Protein AF-0000000067840634 (afdb_homodimer)

Nearest PDB structures (foldseek):
  3kk4-assembly2_D  TM=9.665E-01  e=6.932E-06  Bordetella pertussis Tohama I
  1u9p-assembly1_A  TM=6.090E-01  e=4.010E-01  Escherichia coli
  7ux1-assembly1_A  TM=2.244E-01  e=1.974E+00  Escherichia coli K-12
  3kk4-assembly2_D  TM=9.664E-01  e=5.447E-06  Bordetella pertussis Tohama I
  1u9p-assembly1_A  TM=6.139E-01  e=3.574E-01  Escherichia coli

Radius of gyration: 22.6 Å; Cα contacts (8 Å, |Δi|>4): 242; chains: 2; bounding box: 53×90×61 Å

Organism: Pseudomonas putida (strain ATCC 47054 / DSM 6125 / CFBP 8728 / NCIMB 11950 / KT2440) (NCBI:txid160488)

pLDDT: mean 87.09, std 20.39, range [31.55, 98.94]

Structure (mmCIF, N/CA/C/O backbone):
data_AF-0000000067840634-model_v1
#
loop_
_entity.id
_entity.type
_entity.pdbx_description
1 polymer 'Ribbon-helix-helix domain-containing protein'
#
loop_
_atom_site.group_PDB
_atom_site.id
_atom_site.type_symbol
_atom_site.label_atom_id
_atom_site.label_alt_id
_atom_site.label_comp_id
_atom_site.label_asym_id
_atom_site.label_entity_id
_atom_site.label_seq_id
_atom_site.pdbx_PDB_ins_code
_atom_site.Cartn_x
_atom_site.Cartn_y
_atom_site.Cartn_z
_atom_site.occupancy
_atom_site.B_iso_or_equiv
_atom_site.auth_seq_id
_atom_site.auth_comp_id
_atom_site.auth_asym_id
_atom_site.auth_atom_id
_atom_site.pdbx_PDB_model_num
ATOM 1 N N . MET A 1 1 ? 28.484 -54.031 -7.621 1 33.12 1 MET A N 1
ATOM 2 C CA . MET A 1 1 ? 28.75 -52.812 -8.344 1 33.12 1 MET A CA 1
ATOM 3 C C . MET A 1 1 ? 27.562 -51.844 -8.258 1 33.12 1 MET A C 1
ATOM 5 O O . MET A 1 1 ? 26.594 -52 -9 1 33.12 1 MET A O 1
ATOM 9 N N . TRP A 1 2 ? 27.016 -51.688 -6.977 1 36.06 2 TRP A N 1
ATOM 10 C CA . TRP A 1 2 ? 25.859 -51.031 -6.398 1 36.06 2 TRP A CA 1
ATOM 11 C C . TRP A 1 2 ? 25.859 -49.531 -6.719 1 36.06 2 TRP A C 1
ATOM 13 O O . TRP A 1 2 ? 26.656 -48.781 -6.168 1 36.06 2 TRP A O 1
ATOM 23 N N . ARG A 1 3 ? 25.984 -49.219 -8.039 1 37.12 3 ARG A N 1
ATOM 24 C CA . ARG A 1 3 ? 25.938 -47.844 -8.508 1 37.12 3 ARG A CA 1
ATOM 25 C C . ARG A 1 3 ? 24.75 -47.094 -7.918 1 37.12 3 ARG A C 1
ATOM 27 O O . ARG A 1 3 ? 23.594 -47.469 -8.18 1 37.12 3 ARG A O 1
ATOM 34 N N . MET A 1 4 ? 24.875 -46.75 -6.617 1 31.55 4 MET A N 1
ATOM 35 C CA . MET A 1 4 ? 24.016 -45.812 -5.906 1 31.55 4 MET A CA 1
ATOM 36 C C . MET A 1 4 ? 23.641 -44.625 -6.797 1 31.55 4 MET A C 1
ATOM 38 O O . MET A 1 4 ? 24.516 -43.844 -7.207 1 31.55 4 MET A O 1
ATOM 42 N N . MET A 1 5 ? 22.875 -44.812 -7.766 1 37.72 5 MET A N 1
ATOM 43 C CA . MET A 1 5 ? 22.312 -43.656 -8.461 1 37.72 5 MET A CA 1
ATOM 44 C C . MET A 1 5 ? 21.844 -42.594 -7.465 1 37.72 5 MET A C 1
ATOM 46 O O . MET A 1 5 ? 20.922 -42.812 -6.695 1 37.72 5 MET A O 1
ATOM 50 N N . GLN A 1 6 ? 22.797 -42 -6.711 1 34.41 6 GLN A N 1
ATOM 51 C CA . GLN A 1 6 ? 22.438 -40.812 -5.941 1 34.41 6 GLN A CA 1
ATOM 52 C C . GLN A 1 6 ? 21.469 -39.906 -6.723 1 34.41 6 GLN A C 1
ATOM 54 O O . GLN A 1 6 ? 21.812 -39.406 -7.797 1 34.41 6 GLN A O 1
ATOM 59 N N . ALA A 1 7 ? 20.219 -40.344 -6.828 1 32.41 7 ALA A N 1
ATOM 60 C CA . ALA A 1 7 ? 19.156 -39.469 -7.328 1 32.41 7 ALA A CA 1
ATOM 61 C C . ALA A 1 7 ? 19.422 -38 -6.941 1 32.41 7 ALA A C 1
ATOM 63 O O . ALA A 1 7 ? 19.594 -37.688 -5.766 1 32.41 7 ALA A O 1
ATOM 64 N N . ASN A 1 8 ? 20.234 -37.25 -7.637 1 36.34 8 ASN A N 1
ATOM 65 C CA . ASN A 1 8 ? 20.266 -35.781 -7.57 1 36.34 8 ASN A CA 1
ATOM 66 C C . ASN A 1 8 ? 18.891 -35.219 -7.25 1 36.34 8 ASN A C 1
ATOM 68 O O . ASN A 1 8 ? 17.984 -35.25 -8.086 1 36.34 8 ASN A O 1
ATOM 72 N N . LYS A 1 9 ? 18.359 -35.625 -6.109 1 36.22 9 LYS A N 1
ATOM 73 C CA . LYS A 1 9 ? 17.234 -34.812 -5.684 1 36.22 9 LYS A CA 1
ATOM 74 C C . LYS A 1 9 ? 17.375 -33.375 -6.16 1 36.22 9 LYS A C 1
ATOM 76 O O . LYS A 1 9 ? 18.234 -32.625 -5.656 1 36.22 9 LYS A O 1
ATOM 81 N N . ARG A 1 10 ? 17.406 -33.156 -7.367 1 39.66 10 ARG A N 1
ATOM 82 C CA . ARG A 1 10 ? 17.219 -31.797 -7.891 1 39.66 10 ARG A CA 1
ATOM 83 C C . ARG A 1 10 ? 16.562 -30.891 -6.859 1 39.66 10 ARG A C 1
ATOM 85 O O . ARG A 1 10 ? 15.547 -31.266 -6.254 1 39.66 10 ARG A O 1
ATOM 92 N N . MET A 1 11 ? 17.281 -30.234 -6.066 1 39.62 11 MET A N 1
ATOM 93 C CA . MET A 1 11 ? 16.828 -29.016 -5.402 1 39.62 11 MET A CA 1
ATOM 94 C C . MET A 1 11 ? 15.695 -28.344 -6.191 1 39.62 11 MET A C 1
ATOM 96 O O . MET A 1 11 ? 15.945 -27.453 -6.996 1 39.62 11 MET A O 1
ATOM 100 N N . ALA A 1 12 ? 14.969 -29.078 -6.848 1 39.97 12 ALA A N 1
ATOM 101 C CA . ALA A 1 12 ? 13.883 -28.797 -7.789 1 39.97 12 ALA A CA 1
ATOM 102 C C . ALA A 1 12 ? 13.281 -27.406 -7.535 1 39.97 12 ALA A C 1
ATOM 104 O O . ALA A 1 12 ? 13.234 -26.578 -8.438 1 39.97 12 ALA A O 1
ATOM 105 N N . GLY A 1 13 ? 11.93 -27.375 -6.855 1 41.72 13 GLY A N 1
ATOM 106 C CA . GLY A 1 13 ? 10.688 -26.625 -6.969 1 41.72 13 GLY A CA 1
ATOM 107 C C . GLY A 1 13 ? 10.773 -25.219 -6.395 1 41.72 13 GLY A C 1
ATOM 108 O O . GLY A 1 13 ? 9.773 -24.672 -5.949 1 41.72 13 GLY A O 1
ATOM 109 N N . GLN A 1 14 ? 11.766 -24.875 -5.953 1 57.69 14 GLN A N 1
ATOM 110 C CA . GLN A 1 14 ? 11.984 -23.656 -5.176 1 57.69 14 GLN A CA 1
ATOM 111 C C . GLN A 1 14 ? 11.438 -22.438 -5.902 1 57.69 14 GLN A C 1
ATOM 113 O O . GLN A 1 14 ? 11 -21.469 -5.266 1 57.69 14 GLN A O 1
ATOM 118 N N . GLY A 1 15 ? 11.188 -22.547 -7.145 1 75.69 15 GLY A N 1
ATOM 119 C CA . GLY A 1 15 ? 10.719 -21.391 -7.887 1 75.69 15 GLY A CA 1
ATOM 120 C C . GLY A 1 15 ? 9.219 -21.375 -8.086 1 75.69 15 GLY A C 1
ATOM 121 O O . GLY A 1 15 ? 8.633 -20.344 -8.406 1 75.69 15 GLY A O 1
ATOM 122 N N . ASN A 1 16 ? 8.633 -22.656 -7.797 1 85.06 16 ASN A N 1
ATOM 123 C CA . ASN A 1 16 ? 7.195 -22.75 -8.023 1 85.06 16 ASN A CA 1
ATOM 124 C C . ASN A 1 16 ? 6.414 -22.641 -6.719 1 85.06 16 ASN A C 1
ATOM 126 O O . ASN A 1 16 ? 6.965 -22.859 -5.641 1 85.06 16 ASN A O 1
ATOM 130 N N . TRP A 1 17 ? 5.184 -22.219 -6.727 1 91.31 17 TRP A N 1
ATOM 131 C CA . TRP A 1 17 ? 4.301 -22.141 -5.566 1 91.31 17 TRP A CA 1
ATOM 132 C C . TRP A 1 17 ? 4.066 -23.531 -4.969 1 91.31 17 TRP A C 1
ATOM 134 O O . TRP A 1 17 ? 3.771 -24.484 -5.695 1 91.31 17 TRP A O 1
ATOM 144 N N . PRO A 1 18 ? 4.121 -23.594 -3.688 1 84.88 18 PRO A N 1
ATOM 145 C CA . PRO A 1 18 ? 4.004 -24.906 -3.059 1 84.88 18 PRO A CA 1
ATOM 146 C C . PRO A 1 18 ? 2.555 -25.391 -2.955 1 84.88 18 PRO A C 1
ATOM 148 O O . PRO A 1 18 ? 1.643 -24.578 -2.805 1 84.88 18 PRO A O 1
ATOM 151 N N . GLY A 1 19 ? 1.989 -26.391 -3.574 1 75.25 19 GLY A N 1
ATOM 152 C CA . GLY A 1 19 ? 0.652 -26.953 -3.609 1 75.25 19 GLY A CA 1
ATOM 153 C C . GLY A 1 19 ? 0.139 -27.359 -2.242 1 75.25 19 GLY A C 1
ATOM 154 O O . GLY A 1 19 ? -0.974 -27 -1.855 1 75.25 19 GLY A O 1
ATOM 155 N N . LYS A 1 20 ? 0.75 -28.094 -1.257 1 79.38 20 LYS A N 1
ATOM 156 C CA . LYS A 1 20 ? 0.199 -28.656 -0.028 1 79.38 20 LYS A CA 1
ATOM 157 C C . LYS A 1 20 ? 0.61 -27.828 1.188 1 79.38 20 LYS A C 1
ATOM 159 O O . LYS A 1 20 ? -0.242 -27.375 1.959 1 79.38 20 LYS A O 1
ATOM 164 N N . GLN A 1 21 ? 1.771 -27.703 1.675 1 83.06 21 GLN A N 1
ATOM 165 C CA . GLN A 1 21 ? 2.211 -27.047 2.898 1 83.06 21 GLN A CA 1
ATOM 166 C C . GLN A 1 21 ? 2.568 -25.578 2.637 1 83.06 21 GLN A C 1
ATOM 168 O O . GLN A 1 21 ? 3.689 -25.156 2.912 1 83.06 21 GLN A O 1
ATOM 173 N N . CYS A 1 22 ? 1.532 -24.766 2.252 1 91.5 22 CYS A N 1
ATOM 174 C CA . CYS A 1 22 ? 1.801 -23.359 1.912 1 91.5 22 CYS A CA 1
ATOM 175 C C . CYS A 1 22 ? 1.194 -22.422 2.947 1 91.5 22 CYS A C 1
ATOM 177 O O . CYS A 1 22 ? 0.226 -22.781 3.621 1 91.5 22 CYS A O 1
ATOM 179 N N . ILE A 1 23 ? 1.799 -21.266 3.146 1 94.25 23 ILE A N 1
ATOM 180 C CA . ILE A 1 23 ? 1.19 -20.125 3.811 1 94.25 23 ILE A CA 1
ATOM 181 C C . ILE A 1 23 ? 0.558 -19.188 2.771 1 94.25 23 ILE A C 1
ATOM 183 O O . ILE A 1 23 ? 1.256 -18.422 2.111 1 94.25 23 ILE A O 1
ATOM 187 N N . ASP A 1 24 ? -0.732 -19.234 2.686 1 94.62 24 ASP A N 1
ATOM 188 C CA . ASP A 1 24 ? -1.463 -18.609 1.587 1 94.62 24 ASP A CA 1
ATOM 189 C C . ASP A 1 24 ? -1.58 -17.094 1.792 1 94.62 24 ASP A C 1
ATOM 191 O O . ASP A 1 24 ? -2.273 -16.641 2.705 1 94.62 24 ASP A O 1
ATOM 195 N N . PRO A 1 25 ? -1.021 -16.25 0.931 1 94.38 25 PRO A N 1
ATOM 196 C CA . PRO A 1 25 ? -1.161 -14.789 1.059 1 94.38 25 PRO A CA 1
ATOM 197 C C . PRO A 1 25 ? -2.535 -14.289 0.619 1 94.38 25 PRO A C 1
ATOM 199 O O . PRO A 1 25 ? -2.908 -13.156 0.923 1 94.38 25 PRO A O 1
ATOM 202 N N . PHE A 1 26 ? -3.17 -15.031 -0.141 1 95.88 26 PHE A N 1
ATOM 203 C CA . PHE A 1 26 ? -4.504 -14.727 -0.653 1 95.88 26 PHE A CA 1
ATOM 204 C C . PHE A 1 26 ? -5.523 -15.727 -0.124 1 95.88 26 PHE A C 1
ATOM 206 O O . PHE A 1 26 ? -6.133 -16.469 -0.898 1 95.88 26 PHE A O 1
ATOM 213 N N . LYS A 1 27 ? -5.777 -15.625 1.191 1 91.12 27 LYS A N 1
ATOM 214 C CA . LYS A 1 27 ? -6.613 -16.594 1.902 1 91.12 27 LYS A CA 1
ATOM 215 C C . LYS A 1 27 ? -8.062 -16.516 1.435 1 91.12 27 LYS A C 1
ATOM 217 O O . LYS A 1 27 ? -8.492 -15.484 0.894 1 91.12 27 LYS A O 1
ATOM 222 N N . ALA A 1 28 ? -8.75 -17.547 1.77 1 87.5 28 ALA A N 1
ATOM 223 C CA . ALA A 1 28 ? -10.141 -17.641 1.334 1 87.5 28 ALA A CA 1
ATOM 224 C C . ALA A 1 28 ? -10.984 -16.531 1.93 1 87.5 28 ALA A C 1
ATOM 226 O O . ALA A 1 28 ? -11.953 -16.078 1.312 1 87.5 28 ALA A O 1
ATOM 227 N N . ASP A 1 29 ? -10.57 -16.031 3.064 1 92.06 29 ASP A N 1
ATOM 228 C CA . ASP A 1 29 ? -11.367 -15.008 3.74 1 92.06 29 ASP A CA 1
ATOM 229 C C . ASP A 1 29 ? -10.852 -13.609 3.414 1 92.06 29 ASP A C 1
ATOM 231 O O . ASP A 1 29 ? -11.234 -12.633 4.066 1 92.06 29 ASP A O 1
ATOM 235 N N . PHE A 1 30 ? -10.023 -13.555 2.367 1 95.5 30 PHE A N 1
ATOM 236 C CA . PHE A 1 30 ? -9.531 -12.25 1.955 1 95.5 30 PHE A CA 1
ATOM 237 C C . PHE A 1 30 ? -10.68 -11.328 1.569 1 95.5 30 PHE A C 1
ATOM 239 O O . PHE A 1 30 ? -11.539 -11.703 0.766 1 95.5 30 PHE A O 1
ATOM 246 N N . ASP A 1 31 ? -10.766 -10.125 2.164 1 96.62 31 ASP A N 1
ATOM 247 C CA . ASP A 1 31 ? -11.836 -9.164 1.903 1 96.62 31 ASP A CA 1
ATOM 248 C C . ASP A 1 31 ? -11.5 -8.289 0.696 1 96.62 31 ASP A C 1
ATOM 250 O O . ASP A 1 31 ? -10.789 -7.293 0.822 1 96.62 31 ASP A O 1
ATOM 254 N N . MET A 1 32 ? -12.078 -8.625 -0.426 1 97.5 32 MET A N 1
ATOM 255 C CA . MET A 1 32 ? -11.82 -7.922 -1.68 1 97.5 32 MET A CA 1
ATOM 256 C C . MET A 1 32 ? -12.25 -6.465 -1.59 1 97.5 32 MET A C 1
ATOM 258 O O . MET A 1 32 ? -11.82 -5.629 -2.389 1 97.5 32 MET A O 1
ATOM 262 N N . LEU A 1 33 ? -13.102 -6.105 -0.66 1 97.81 33 LEU A N 1
ATOM 263 C CA . LEU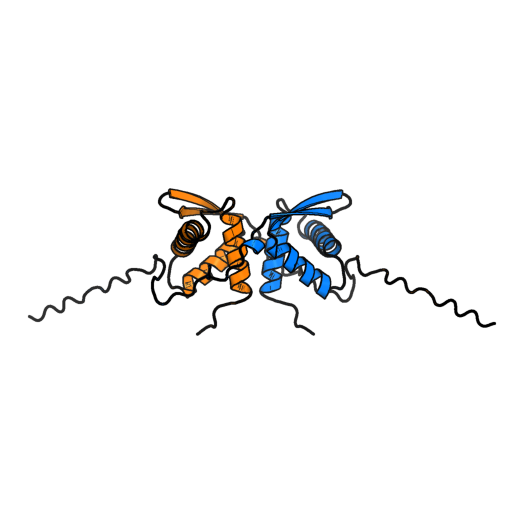 A 1 33 ? -13.57 -4.73 -0.514 1 97.81 33 LEU A CA 1
ATOM 264 C C . LEU A 1 33 ? -12.43 -3.807 -0.106 1 97.81 33 LEU A C 1
ATOM 266 O O . LEU A 1 33 ? -12.453 -2.611 -0.41 1 97.81 33 LEU A O 1
ATOM 270 N N . GLN A 1 34 ? -11.422 -4.367 0.486 1 98.19 34 GLN A N 1
ATOM 271 C CA . GLN A 1 34 ? -10.266 -3.592 0.914 1 98.19 34 GLN A CA 1
ATOM 272 C C . GLN A 1 34 ? -9.445 -3.117 -0.285 1 98.19 34 GLN A C 1
ATOM 274 O O . GLN A 1 34 ? -8.625 -2.207 -0.162 1 98.19 34 GLN A O 1
ATOM 279 N N . THR A 1 35 ? -9.641 -3.682 -1.479 1 98.5 35 THR A N 1
ATOM 280 C CA . THR A 1 35 ? -8.875 -3.334 -2.672 1 98.5 35 THR A CA 1
ATOM 281 C C . THR A 1 35 ? -9.57 -2.23 -3.461 1 98.5 35 THR A C 1
ATOM 283 O O . THR A 1 35 ? -9 -1.67 -4.398 1 98.5 35 THR A O 1
ATOM 286 N N . GLN A 1 36 ? -10.797 -1.897 -3.09 1 98.44 36 GLN A N 1
ATOM 287 C CA . GLN A 1 36 ? -11.594 -0.941 -3.855 1 98.44 36 GLN A CA 1
ATOM 288 C C . GLN A 1 36 ? -10.977 0.454 -3.799 1 98.44 36 GLN A C 1
ATOM 290 O O . GLN A 1 36 ? -10.688 0.966 -2.717 1 98.44 36 GLN A O 1
ATOM 295 N N . PRO A 1 37 ? -10.742 0.999 -4.988 1 98.56 37 PRO A N 1
ATOM 296 C CA . PRO A 1 37 ? -10.281 2.389 -4.984 1 98.56 37 PRO A CA 1
ATOM 297 C C . PRO A 1 37 ? -11.344 3.363 -4.48 1 98.56 37 PRO A C 1
ATOM 299 O O . PRO A 1 37 ? -12.508 3.256 -4.855 1 98.56 37 PRO A O 1
ATOM 302 N N . VAL A 1 38 ? -10.984 4.27 -3.641 1 98.88 38 VAL A N 1
ATOM 303 C CA . VAL A 1 38 ? -11.852 5.297 -3.072 1 98.88 38 VAL A CA 1
ATOM 304 C C . VAL A 1 38 ? -11.211 6.672 -3.26 1 98.88 38 VAL A C 1
ATOM 306 O O . VAL A 1 38 ? -10.047 6.875 -2.904 1 98.88 38 VAL A O 1
ATOM 309 N N . SER A 1 39 ? -11.969 7.574 -3.861 1 98.81 39 SER A N 1
ATOM 310 C CA . SER A 1 39 ? -11.508 8.938 -4.055 1 98.81 39 SER A CA 1
ATOM 311 C C . SER A 1 39 ? -12.117 9.883 -3.021 1 98.81 39 SER A C 1
ATOM 313 O O . SER A 1 39 ? -13.32 9.828 -2.76 1 98.81 39 SER A O 1
ATOM 315 N N . ARG A 1 40 ? -11.281 10.672 -2.385 1 98.56 40 ARG A N 1
ATOM 316 C CA . ARG A 1 40 ? -11.734 11.711 -1.467 1 98.56 40 ARG A CA 1
ATOM 317 C C . ARG A 1 40 ? -11.062 13.047 -1.776 1 98.56 40 ARG A C 1
ATOM 319 O O . ARG A 1 40 ? -9.906 13.078 -2.197 1 98.56 40 ARG A O 1
ATOM 326 N N . SER A 1 41 ? -11.797 14.125 -1.552 1 98.06 41 SER A N 1
ATOM 327 C CA . SER A 1 41 ? -11.219 15.461 -1.627 1 98.06 41 SER A CA 1
ATOM 328 C C . SER A 1 41 ? -10.516 15.828 -0.324 1 98.06 41 SER A C 1
ATOM 330 O O . SER A 1 41 ? -11.109 15.742 0.753 1 98.06 41 SER A O 1
ATOM 332 N N . VAL A 1 42 ? -9.32 16.172 -0.415 1 97.62 42 VAL A N 1
ATOM 333 C CA . VAL A 1 42 ? -8.523 16.547 0.748 1 97.62 42 VAL A CA 1
ATOM 334 C C . VAL A 1 42 ? -7.832 17.891 0.491 1 97.62 42 VAL A C 1
ATOM 336 O O . VAL A 1 42 ? -7.586 18.25 -0.66 1 97.62 42 VAL A O 1
ATOM 339 N N . ARG A 1 43 ? -7.613 18.594 1.563 1 95.06 43 ARG A N 1
ATOM 340 C CA . ARG A 1 43 ? -6.914 19.859 1.423 1 95.06 43 ARG A CA 1
ATOM 341 C C . ARG A 1 43 ? -5.426 19.703 1.721 1 95.06 43 ARG A C 1
ATOM 343 O O . ARG A 1 43 ? -5.047 19.328 2.828 1 95.06 43 ARG A O 1
ATOM 350 N N . LEU A 1 44 ? -4.598 19.953 0.685 1 96.25 44 LEU A N 1
ATOM 351 C CA . LEU A 1 44 ? -3.145 19.891 0.772 1 96.25 44 LEU A CA 1
ATOM 352 C C . LEU A 1 44 ? -2.518 21.219 0.362 1 96.25 44 LEU A C 1
ATOM 354 O O . LEU A 1 44 ? -2.727 21.688 -0.759 1 96.25 44 LEU A O 1
ATOM 358 N N . ASN A 1 45 ? -1.753 21.812 1.223 1 92.31 45 ASN A N 1
ATOM 359 C CA . ASN A 1 45 ? -1.07 23.078 0.934 1 92.31 45 ASN A CA 1
ATOM 360 C C . ASN A 1 45 ? -2.049 24.141 0.467 1 92.31 45 ASN A C 1
ATOM 362 O O . ASN A 1 45 ? -1.78 24.859 -0.505 1 92.31 45 ASN A O 1
ATOM 366 N N . GLY A 1 46 ? -3.207 24.125 0.951 1 92.12 46 GLY A N 1
ATOM 367 C CA . GLY A 1 46 ? -4.184 25.156 0.67 1 92.12 46 GLY A CA 1
ATOM 368 C C . GLY A 1 46 ? -5.055 24.859 -0.534 1 92.12 46 GLY A C 1
ATOM 369 O O . GLY A 1 46 ? -6 25.594 -0.827 1 92.12 46 GLY A O 1
ATOM 370 N N . PHE A 1 47 ? -4.80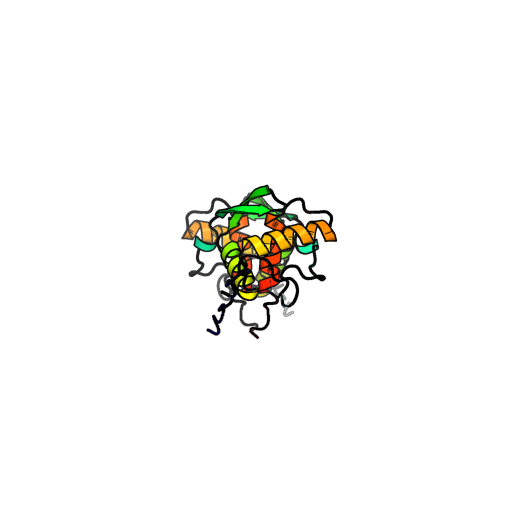1 23.781 -1.239 1 95.81 47 PHE A N 1
ATOM 371 C CA . PHE A 1 47 ? -5.574 23.422 -2.422 1 95.81 47 PHE A CA 1
ATOM 372 C C . PHE A 1 47 ? -6.391 22.172 -2.17 1 95.81 47 PHE A C 1
ATOM 374 O O . PHE A 1 47 ? -5.957 21.281 -1.438 1 95.81 47 PHE A O 1
ATOM 381 N N . SER A 1 48 ? -7.523 22.141 -2.754 1 97.31 48 SER A N 1
ATOM 382 C CA . SER A 1 48 ? -8.32 20.922 -2.727 1 97.31 48 SER A CA 1
ATOM 383 C C . SER A 1 48 ? -7.82 19.906 -3.742 1 97.31 48 SER A C 1
ATOM 385 O O . SER A 1 48 ? -7.719 20.203 -4.934 1 97.31 48 SER A O 1
ATOM 387 N N . THR A 1 49 ? -7.426 18.75 -3.305 1 97.12 49 THR A N 1
ATOM 388 C CA . THR A 1 49 ? -6.871 17.719 -4.16 1 97.12 49 THR A CA 1
ATOM 389 C C . THR A 1 49 ? -7.664 16.422 -4.016 1 97.12 49 THR A C 1
ATOM 391 O O . THR A 1 49 ? -8.031 16.031 -2.902 1 97.12 49 THR A O 1
ATOM 394 N N . CYS A 1 50 ? -7.992 15.875 -5.133 1 98.38 50 CYS A N 1
ATOM 395 C CA . CYS A 1 50 ? -8.602 14.547 -5.098 1 98.38 50 CYS A CA 1
ATOM 396 C C . CYS A 1 50 ? -7.543 13.469 -4.906 1 98.38 50 CYS A C 1
ATOM 398 O O . CYS A 1 50 ? -6.633 13.336 -5.727 1 98.38 50 CYS A O 1
ATOM 400 N N . LEU A 1 51 ? -7.711 12.742 -3.82 1 98.75 51 LEU A N 1
ATOM 401 C CA . LEU A 1 51 ? -6.793 11.641 -3.537 1 98.75 51 LEU A CA 1
ATOM 402 C C . LEU A 1 51 ? -7.5 10.297 -3.682 1 98.75 51 LEU A C 1
ATOM 404 O O . LEU A 1 51 ? -8.555 10.078 -3.08 1 98.75 51 LEU A O 1
ATOM 408 N N . ARG A 1 52 ? -6.938 9.398 -4.539 1 98.81 52 ARG A N 1
ATOM 409 C CA . ARG A 1 52 ? -7.5 8.07 -4.762 1 98.81 52 ARG A CA 1
ATOM 410 C C . ARG A 1 52 ? -6.605 6.988 -4.164 1 98.81 52 ARG A C 1
ATOM 412 O O . ARG A 1 52 ? -5.438 6.867 -4.535 1 98.81 52 ARG A O 1
ATOM 419 N N . LEU A 1 53 ? -7.117 6.27 -3.23 1 98.88 53 LEU A N 1
ATOM 420 C CA . LEU A 1 53 ? -6.43 5.168 -2.566 1 98.88 53 LEU A CA 1
ATOM 421 C C . LEU A 1 53 ? -7.344 3.953 -2.445 1 98.88 53 LEU A C 1
ATOM 423 O O . LEU A 1 53 ? -8.57 4.086 -2.502 1 98.88 53 LEU A O 1
ATOM 427 N N . GLU A 1 54 ? -6.727 2.768 -2.273 1 98.88 54 GLU A N 1
ATOM 428 C CA . GLU A 1 54 ? -7.508 1.594 -1.895 1 98.88 54 GLU A CA 1
ATOM 429 C C . GLU A 1 54 ? -8.141 1.772 -0.518 1 98.88 54 GLU A C 1
ATOM 431 O O . GLU A 1 54 ? -7.57 2.43 0.354 1 98.88 54 GLU A O 1
ATOM 436 N N . ALA A 1 55 ? -9.305 1.133 -0.246 1 98.94 55 ALA A N 1
ATOM 437 C CA . ALA A 1 55 ? -10.078 1.272 0.988 1 98.94 55 ALA A CA 1
ATOM 438 C C . ALA A 1 55 ? -9.219 0.954 2.209 1 98.94 55 ALA A C 1
ATOM 440 O O . ALA A 1 55 ? -9.359 1.586 3.258 1 98.94 55 ALA A O 1
ATOM 441 N N . VAL A 1 56 ? -8.312 0.036 2.068 1 98.88 56 VAL A N 1
ATOM 442 C CA . VAL A 1 56 ? -7.516 -0.407 3.205 1 98.88 56 VAL A CA 1
ATOM 443 C C . VAL A 1 56 ? -6.676 0.756 3.732 1 98.88 56 VAL A C 1
ATOM 445 O O . VAL A 1 56 ? -6.504 0.904 4.945 1 98.88 56 VAL A O 1
ATOM 448 N N . TYR A 1 57 ? -6.188 1.556 2.875 1 98.94 57 TYR A N 1
ATOM 449 C CA . TYR A 1 57 ? -5.305 2.645 3.283 1 98.94 57 TYR A CA 1
ATOM 450 C C . TYR A 1 57 ? -6.09 3.744 3.99 1 98.94 57 TYR A C 1
ATOM 452 O O . TYR A 1 57 ? -5.582 4.379 4.918 1 98.94 57 TYR A O 1
ATOM 460 N N . TRP A 1 58 ? -7.262 3.998 3.535 1 98.94 58 TRP A N 1
ATOM 461 C CA . TRP A 1 58 ? -8.109 4.953 4.246 1 98.94 58 TRP A CA 1
ATOM 462 C C . TRP A 1 58 ? -8.383 4.48 5.668 1 98.94 58 TRP A C 1
ATOM 464 O O . TRP A 1 58 ? -8.383 5.285 6.605 1 98.94 58 TRP A O 1
ATOM 474 N N . GLY A 1 59 ? -8.617 3.143 5.82 1 98.75 59 GLY A N 1
ATOM 475 C CA . GLY A 1 59 ? -8.789 2.596 7.156 1 98.75 59 GLY A CA 1
ATOM 476 C C . GLY A 1 59 ? -7.582 2.799 8.047 1 98.75 59 GLY A C 1
ATOM 477 O O . GLY A 1 59 ? -7.719 3.135 9.227 1 98.75 59 GLY A O 1
ATOM 478 N N . ILE A 1 60 ? -6.438 2.615 7.488 1 98.62 60 ILE A N 1
ATOM 479 C CA . ILE A 1 60 ? -5.207 2.793 8.25 1 98.62 60 ILE A CA 1
ATOM 480 C C . ILE A 1 60 ? -5.023 4.27 8.602 1 98.62 60 ILE A C 1
ATOM 482 O O . ILE A 1 60 ? -4.641 4.602 9.727 1 98.62 60 ILE A O 1
ATOM 486 N N . LEU A 1 61 ? -5.297 5.18 7.68 1 98.62 61 LEU A N 1
ATOM 487 C CA . LEU A 1 61 ? -5.23 6.617 7.934 1 98.62 61 LEU A CA 1
ATOM 488 C C . LEU A 1 61 ? -6.164 7.016 9.07 1 98.62 61 LEU A C 1
ATOM 490 O O . LEU A 1 61 ? -5.828 7.875 9.883 1 98.62 61 LEU A O 1
ATOM 494 N N . GLU A 1 62 ? -7.34 6.395 9.141 1 98.56 62 GLU A N 1
ATOM 495 C CA . GLU A 1 62 ? -8.281 6.664 10.227 1 98.56 62 GLU A CA 1
ATOM 496 C C . GLU A 1 62 ? -7.715 6.215 11.57 1 98.56 62 GLU A C 1
ATOM 498 O O . GLU A 1 62 ? -7.914 6.883 12.586 1 98.56 62 GLU A O 1
ATOM 503 N N . ARG A 1 63 ? -7.016 5.105 11.547 1 97.62 63 ARG A N 1
ATOM 504 C CA . ARG A 1 63 ? -6.363 4.645 12.766 1 97.62 63 ARG A CA 1
ATOM 505 C C . ARG A 1 63 ? -5.277 5.621 13.211 1 97.62 63 ARG A C 1
ATOM 507 O O . ARG A 1 63 ? -5.164 5.93 14.398 1 97.62 63 ARG A O 1
ATOM 514 N N . ILE A 1 64 ? -4.488 6.09 12.273 1 97.44 64 ILE A N 1
ATOM 515 C CA . ILE A 1 64 ? -3.436 7.055 12.562 1 97.44 64 ILE A CA 1
ATOM 516 C C . ILE A 1 64 ? -4.051 8.336 13.117 1 97.44 64 ILE A C 1
ATOM 518 O O . ILE A 1 64 ? -3.564 8.891 14.102 1 97.44 64 ILE A O 1
ATOM 522 N N . ALA A 1 65 ? -5.102 8.789 12.469 1 97.38 65 ALA A N 1
ATOM 523 C CA . ALA A 1 65 ? -5.797 10 12.898 1 97.38 65 ALA A CA 1
ATOM 524 C C . ALA A 1 65 ? -6.344 9.844 14.312 1 97.38 65 ALA A C 1
ATOM 526 O O . ALA A 1 65 ? -6.188 10.742 15.148 1 97.38 65 ALA A O 1
ATOM 527 N N . ALA A 1 66 ? -6.941 8.68 14.602 1 96.38 66 ALA A N 1
ATOM 528 C CA . ALA A 1 66 ? -7.504 8.414 15.922 1 96.38 66 ALA A CA 1
ATOM 529 C C . ALA A 1 66 ? -6.414 8.414 17 1 96.38 66 ALA A C 1
ATOM 531 O O . ALA A 1 66 ? -6.605 8.961 18.078 1 96.38 66 ALA A O 1
ATOM 532 N N . ALA A 1 67 ? -5.293 7.859 16.672 1 94.75 67 ALA A N 1
ATOM 533 C CA . ALA A 1 67 ? -4.176 7.805 17.609 1 94.75 67 ALA A CA 1
ATOM 534 C C . ALA A 1 67 ? -3.672 9.203 17.953 1 94.75 67 ALA A C 1
ATOM 536 O O . ALA A 1 67 ? -3.137 9.438 19.031 1 94.75 67 ALA A O 1
ATOM 537 N N . ASN A 1 68 ? -3.861 10.141 17.047 1 95.31 68 ASN A N 1
ATOM 538 C CA . ASN A 1 68 ? -3.389 11.508 17.234 1 95.31 68 ASN A CA 1
ATOM 539 C C . ASN A 1 68 ? -4.539 12.461 17.547 1 95.31 68 ASN A C 1
ATOM 541 O O . ASN A 1 68 ? -4.359 13.68 17.547 1 95.31 68 ASN A O 1
ATOM 545 N N . ARG A 1 69 ? -5.727 11.914 17.625 1 95.19 69 ARG A N 1
ATOM 546 C CA . ARG A 1 69 ? -6.914 12.695 17.969 1 95.19 69 ARG A CA 1
ATOM 547 C C . ARG A 1 69 ? -7.113 13.836 16.984 1 95.19 69 ARG A C 1
ATOM 549 O O . ARG A 1 69 ? -7.309 14.984 17.391 1 95.19 69 ARG A O 1
ATOM 556 N N . CYS A 1 70 ? -7.039 13.5 15.773 1 96.69 70 CYS A N 1
ATOM 557 C CA . CYS A 1 70 ? -7.219 14.484 14.711 1 96.69 70 CYS A CA 1
ATOM 558 C C . CYS A 1 70 ? -7.918 13.875 13.508 1 96.69 70 CYS A C 1
ATOM 560 O O . CYS A 1 70 ? -8.398 12.734 13.578 1 96.69 70 CYS A O 1
ATOM 562 N N . SER A 1 71 ? -8.055 14.656 12.43 1 97.19 71 SER A N 1
ATOM 563 C CA . SER A 1 71 ? -8.727 14.18 11.227 1 97.19 71 SER A CA 1
ATOM 564 C C . SER A 1 71 ? -7.734 13.547 10.258 1 97.19 71 SER A C 1
ATOM 566 O O . SER A 1 71 ? -6.535 13.812 10.32 1 97.19 71 SER A O 1
ATOM 568 N N . VAL A 1 72 ? -8.258 12.75 9.406 1 98.31 72 VAL A N 1
ATOM 569 C CA . VAL A 1 72 ? -7.449 12.172 8.344 1 98.31 72 VAL A CA 1
ATOM 570 C C . VAL A 1 72 ? -6.824 13.289 7.508 1 98.31 72 VAL A C 1
ATOM 572 O O . VAL A 1 72 ? -5.645 13.219 7.148 1 98.31 72 VAL A O 1
ATOM 575 N N . SER A 1 73 ? -7.559 14.32 7.207 1 97.31 73 SER A N 1
ATOM 576 C CA . SER A 1 73 ? -7.059 15.453 6.438 1 97.31 73 SER A CA 1
ATOM 577 C C . SER A 1 73 ? -5.883 16.125 7.141 1 97.31 73 SER A C 1
ATOM 579 O O . SER A 1 73 ? -4.93 16.562 6.492 1 97.31 73 SER A O 1
ATOM 581 N N . ALA A 1 74 ? -6 16.188 8.43 1 96.81 74 ALA A N 1
ATOM 582 C CA . ALA A 1 74 ? -4.902 16.766 9.195 1 96.81 74 ALA A CA 1
ATOM 583 C C . ALA A 1 74 ? -3.637 15.922 9.07 1 96.81 74 ALA A C 1
ATOM 585 O O . ALA A 1 74 ? -2.535 16.469 8.945 1 96.81 74 ALA A O 1
ATOM 586 N N . VAL A 1 75 ? -3.74 14.602 9.141 1 97.94 75 VAL A N 1
ATOM 587 C CA . VAL A 1 75 ? -2.611 13.695 8.945 1 97.94 75 VAL A CA 1
ATOM 588 C C . VAL A 1 75 ? -1.98 13.938 7.578 1 97.94 75 VAL A C 1
ATOM 590 O O . VAL A 1 75 ? -0.765 14.125 7.473 1 97.94 75 VAL A O 1
ATOM 593 N N . LEU A 1 76 ? -2.76 13.984 6.559 1 98.56 76 LEU A N 1
ATOM 594 C CA . LEU A 1 76 ? -2.291 14.133 5.184 1 98.56 76 LEU A CA 1
ATOM 595 C C . LEU A 1 76 ? -1.634 15.492 4.977 1 98.56 76 LEU A C 1
ATOM 597 O O . LEU A 1 76 ? -0.607 15.594 4.301 1 98.56 76 LEU A O 1
ATOM 601 N N . SER A 1 77 ? -2.26 16.547 5.539 1 97.38 77 SER A N 1
ATOM 602 C CA . SER A 1 77 ? -1.684 17.875 5.441 1 97.38 77 SER A CA 1
ATOM 603 C C . SER A 1 77 ? -0.327 17.953 6.133 1 97.38 77 SER A C 1
ATOM 605 O O . SER A 1 77 ? 0.605 18.578 5.621 1 97.38 77 SER A O 1
ATOM 607 N N . TYR A 1 78 ? -0.262 17.328 7.277 1 96.81 78 TYR A N 1
ATOM 608 C CA . TYR A 1 78 ? 1.004 17.266 8 1 96.81 78 TYR A CA 1
ATOM 609 C C . TYR A 1 78 ? 2.074 16.578 7.156 1 96.81 78 TYR A C 1
ATOM 611 O O . TYR A 1 78 ? 3.178 17.109 6.996 1 96.81 78 TYR A O 1
ATOM 619 N N . VAL A 1 79 ? 1.763 15.422 6.57 1 98.06 79 VAL A N 1
ATOM 620 C CA . VAL A 1 79 ? 2.727 14.672 5.773 1 98.06 79 VAL A CA 1
ATOM 621 C C . VAL A 1 79 ? 3.154 15.508 4.562 1 98.06 79 VAL A C 1
ATOM 623 O O . VAL A 1 79 ? 4.34 15.562 4.23 1 98.06 79 VAL A O 1
ATOM 626 N N . ASP A 1 80 ? 2.176 16.109 3.93 1 97.94 80 ASP A N 1
ATOM 627 C CA . ASP A 1 80 ? 2.447 16.938 2.762 1 97.94 80 ASP A CA 1
ATOM 628 C C . ASP A 1 80 ? 3.422 18.062 3.105 1 97.94 80 ASP A C 1
ATOM 630 O O . ASP A 1 80 ? 4.371 18.312 2.361 1 97.94 80 ASP A O 1
ATOM 634 N N . ARG A 1 81 ? 3.176 18.75 4.176 1 96.38 81 ARG A N 1
ATOM 635 C CA . ARG A 1 81 ? 4.055 19.828 4.629 1 96.38 81 ARG A CA 1
ATOM 636 C C . ARG A 1 81 ? 5.445 19.297 4.949 1 96.38 81 ARG A C 1
ATOM 638 O O . ARG A 1 81 ? 6.449 19.859 4.516 1 96.38 81 ARG A O 1
ATOM 645 N N . GLU A 1 82 ? 5.52 18.188 5.688 1 96.69 82 GLU A N 1
ATOM 646 C CA . GLU A 1 82 ? 6.797 17.656 6.141 1 96.69 82 GLU A CA 1
ATOM 647 C C . GLU A 1 82 ? 7.637 17.156 4.965 1 96.69 82 GLU A C 1
ATOM 649 O O . GLU A 1 82 ? 8.852 17.375 4.934 1 96.69 82 GLU A O 1
ATOM 654 N N . VAL A 1 83 ? 6.996 16.484 3.979 1 97.69 83 VAL A N 1
ATOM 655 C CA . VAL A 1 83 ? 7.77 15.969 2.855 1 97.69 83 VAL A CA 1
ATOM 656 C C . VAL A 1 83 ? 8.328 17.125 2.031 1 97.69 83 VAL A C 1
ATOM 658 O O . VAL A 1 83 ? 9.43 17.047 1.487 1 97.69 83 VAL A O 1
ATOM 661 N N . HIS A 1 84 ? 7.551 18.203 1.902 1 96.62 84 HIS A N 1
ATOM 662 C CA . HIS A 1 84 ? 8.055 19.391 1.209 1 96.62 84 HIS A CA 1
ATOM 663 C C . HIS A 1 84 ? 9.234 20 1.948 1 96.62 84 HIS A C 1
ATOM 665 O O . HIS A 1 84 ? 10.242 20.359 1.33 1 96.62 84 HIS A O 1
ATOM 671 N N . LEU A 1 85 ? 9.156 20.094 3.273 1 95.38 85 LEU A N 1
ATOM 672 C CA . LEU A 1 85 ? 10.188 20.703 4.102 1 95.38 85 LEU A CA 1
ATOM 673 C C . LEU A 1 85 ? 11.461 19.875 4.094 1 95.38 85 LEU A C 1
ATOM 675 O O . LEU A 1 85 ? 12.562 20.406 3.963 1 95.38 85 LEU A O 1
ATOM 679 N N . ARG A 1 86 ? 11.273 18.594 4.164 1 95.44 86 ARG A N 1
ATOM 680 C CA . ARG A 1 86 ? 12.422 17.703 4.367 1 95.44 86 ARG A CA 1
ATOM 681 C C . ARG A 1 86 ? 13.008 17.266 3.035 1 95.44 86 ARG A C 1
ATOM 683 O O . ARG A 1 86 ? 14.219 17.031 2.932 1 95.44 86 ARG A O 1
ATOM 690 N N . GLN A 1 87 ? 12.156 17.062 1.986 1 94.38 87 GLN A N 1
ATOM 691 C CA . GLN A 1 87 ? 12.602 16.422 0.75 1 94.38 87 GLN A CA 1
ATOM 692 C C . GLN A 1 87 ? 12.336 17.312 -0.456 1 94.38 87 GLN A C 1
ATOM 694 O O . GLN A 1 87 ? 12.68 16.969 -1.585 1 94.38 87 GLN A O 1
ATOM 699 N N . GLY A 1 88 ? 11.766 18.484 -0.318 1 94.81 88 GLY A N 1
ATOM 700 C CA . GLY A 1 88 ? 11.438 19.359 -1.434 1 94.81 88 GLY A CA 1
ATOM 701 C C . GLY A 1 88 ? 10.195 18.922 -2.189 1 94.81 88 GLY A C 1
ATOM 702 O O . GLY A 1 88 ? 9.938 19.391 -3.295 1 94.81 88 GLY A O 1
ATOM 703 N N . GLY A 1 89 ? 9.508 17.906 -1.725 1 94.88 89 GLY A N 1
ATOM 704 C CA . GLY A 1 89 ? 8.305 17.391 -2.365 1 94.88 89 GLY A CA 1
ATOM 705 C C . GLY A 1 89 ? 8.461 15.984 -2.9 1 94.88 89 GLY A C 1
ATOM 706 O O . GLY A 1 89 ? 9.477 15.328 -2.648 1 94.88 89 GLY A O 1
ATOM 707 N N . VAL A 1 90 ? 7.344 15.492 -3.475 1 95.81 90 VAL A N 1
ATOM 708 C CA . VAL A 1 90 ? 7.387 14.164 -4.078 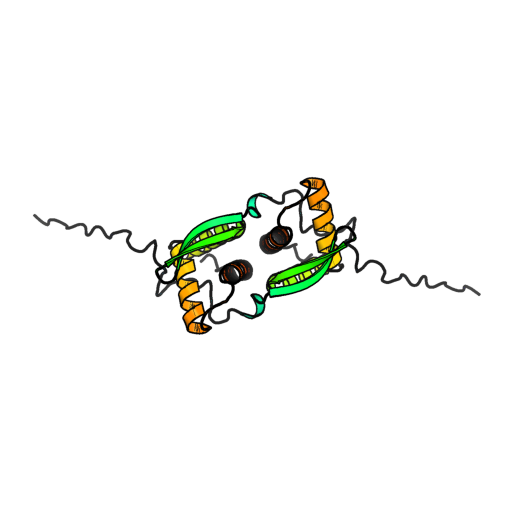1 95.81 90 VAL A CA 1
ATOM 709 C C . VAL A 1 90 ? 6.586 14.164 -5.379 1 95.81 90 VAL A C 1
ATOM 711 O O . VAL A 1 90 ? 5.668 14.969 -5.555 1 95.81 90 VAL A O 1
ATOM 714 N N . ARG A 1 91 ? 6.945 13.281 -6.258 1 94.81 91 ARG A N 1
ATOM 715 C CA . ARG A 1 91 ? 6.234 13.133 -7.523 1 94.81 91 ARG A CA 1
ATOM 716 C C . ARG A 1 91 ? 4.918 12.391 -7.328 1 94.81 91 ARG A C 1
ATOM 718 O O . ARG A 1 91 ? 3.938 12.664 -8.023 1 94.81 91 ARG A O 1
ATOM 725 N N . ASN A 1 92 ? 4.934 11.43 -6.48 1 97.56 92 ASN A N 1
ATOM 726 C CA . ASN A 1 92 ? 3.762 10.594 -6.234 1 97.56 92 ASN A CA 1
ATOM 727 C C . ASN A 1 92 ? 3.357 10.617 -4.762 1 97.56 92 ASN A C 1
ATOM 729 O O . ASN A 1 92 ? 3.775 9.75 -3.986 1 97.56 92 ASN A O 1
ATOM 733 N N . PHE A 1 93 ? 2.504 11.5 -4.402 1 98.12 93 PHE A N 1
ATOM 734 C CA . PHE A 1 93 ? 2.082 11.656 -3.014 1 98.12 93 PHE A CA 1
ATOM 735 C C . PHE A 1 93 ? 1.268 10.445 -2.559 1 98.12 93 PHE A C 1
ATOM 737 O O . PHE A 1 93 ? 1.422 9.977 -1.43 1 98.12 93 PHE A O 1
ATOM 744 N N . SER A 1 94 ? 0.358 9.898 -3.393 1 98.62 94 SER A N 1
ATOM 745 C CA . SER A 1 94 ? -0.427 8.719 -3.039 1 98.62 94 SER A CA 1
ATOM 746 C C . SER A 1 94 ? 0.473 7.531 -2.715 1 98.62 94 SER A C 1
ATOM 748 O O . SER A 1 94 ? 0.21 6.785 -1.769 1 98.62 94 SER A O 1
ATOM 750 N N . GLY A 1 95 ? 1.6 7.371 -3.525 1 98.69 95 GLY A N 1
ATOM 751 C CA . GLY A 1 95 ? 2.586 6.344 -3.234 1 98.69 95 GLY A CA 1
ATOM 752 C C . GLY A 1 95 ? 3.24 6.508 -1.876 1 98.69 95 GLY A C 1
ATOM 753 O O . GLY A 1 95 ? 3.408 5.535 -1.138 1 98.69 95 GLY A O 1
ATOM 754 N N . LEU A 1 96 ? 3.576 7.742 -1.572 1 98.75 96 LEU A N 1
ATOM 755 C CA . LEU A 1 96 ? 4.156 8.031 -0.265 1 98.75 96 LEU A CA 1
ATOM 756 C C . LEU A 1 96 ? 3.186 7.668 0.854 1 98.75 96 LEU A C 1
ATOM 758 O O . LEU A 1 96 ? 3.566 7.016 1.827 1 98.75 96 LEU A O 1
ATOM 762 N N . ILE A 1 97 ? 1.917 8.008 0.719 1 98.88 97 ILE A N 1
ATOM 763 C CA . ILE A 1 97 ? 0.907 7.734 1.735 1 98.88 97 ILE A CA 1
ATOM 764 C C . ILE A 1 97 ? 0.77 6.223 1.928 1 98.88 97 ILE A C 1
ATOM 766 O O . ILE A 1 97 ? 0.682 5.742 3.061 1 98.88 97 ILE A O 1
ATOM 770 N N . ARG A 1 98 ? 0.782 5.48 0.848 1 98.94 98 ARG A N 1
ATOM 771 C CA . ARG A 1 98 ? 0.688 4.023 0.933 1 98.94 98 ARG A CA 1
ATOM 772 C C . ARG A 1 98 ? 1.857 3.445 1.721 1 98.94 98 ARG A C 1
ATOM 774 O O . ARG A 1 98 ? 1.664 2.605 2.602 1 98.94 98 ARG A O 1
ATOM 781 N N . VAL A 1 99 ? 3.037 3.922 1.461 1 98.88 99 VAL A N 1
ATOM 782 C CA . VAL A 1 99 ? 4.23 3.396 2.115 1 98.88 99 VAL A CA 1
ATOM 783 C C . VAL A 1 99 ? 4.238 3.812 3.584 1 98.88 99 VAL A C 1
ATOM 785 O O . VAL A 1 99 ? 4.656 3.041 4.453 1 98.88 99 VAL A O 1
ATOM 788 N N . ILE A 1 100 ? 3.738 5.008 3.938 1 98.75 100 ILE A N 1
ATOM 789 C CA . ILE A 1 100 ? 3.633 5.453 5.324 1 98.75 100 ILE A CA 1
ATOM 790 C C . ILE A 1 100 ? 2.67 4.543 6.082 1 98.75 100 ILE A C 1
ATOM 792 O O . ILE A 1 100 ? 2.936 4.164 7.227 1 98.75 100 ILE A O 1
ATOM 796 N N . CYS A 1 101 ? 1.559 4.164 5.426 1 98.69 101 CYS A N 1
ATOM 797 C CA . CYS A 1 101 ? 0.613 3.24 6.043 1 98.69 101 CYS A CA 1
ATOM 798 C C . CYS A 1 101 ? 1.272 1.896 6.332 1 98.69 101 CYS A C 1
ATOM 800 O O . CYS A 1 101 ? 1.068 1.317 7.402 1 98.69 101 CYS A O 1
ATOM 802 N N . VAL A 1 102 ? 2.057 1.402 5.426 1 98.56 102 VAL A N 1
ATOM 803 C CA . VAL A 1 102 ? 2.768 0.139 5.594 1 98.56 102 VAL A CA 1
ATOM 804 C C . VAL A 1 102 ? 3.764 0.258 6.746 1 98.56 102 VAL A C 1
ATOM 806 O O . VAL A 1 102 ? 3.848 -0.632 7.598 1 98.56 102 VAL A O 1
ATOM 809 N N . ALA A 1 103 ? 4.492 1.361 6.805 1 97.62 103 ALA A N 1
ATOM 810 C CA . ALA A 1 103 ? 5.461 1.585 7.875 1 97.62 103 ALA A CA 1
ATOM 811 C C . ALA A 1 103 ? 4.773 1.62 9.234 1 97.62 103 ALA A C 1
ATOM 813 O O . ALA A 1 103 ? 5.297 1.084 10.219 1 97.62 103 ALA A O 1
ATOM 814 N N . TRP A 1 104 ? 3.621 2.242 9.281 1 96.62 104 TRP A N 1
ATOM 815 C CA . TRP A 1 104 ? 2.834 2.322 10.508 1 96.62 104 TRP A CA 1
ATOM 816 C C . TRP A 1 104 ? 2.471 0.93 11.008 1 96.62 104 TRP A C 1
ATOM 818 O O . TRP A 1 104 ? 2.574 0.65 12.203 1 96.62 104 TRP A O 1
ATOM 828 N N . LEU A 1 105 ? 2.092 -0 10.141 1 95.94 105 LEU A N 1
ATOM 829 C CA . LEU A 1 105 ? 1.693 -1.356 10.5 1 95.94 105 LEU A CA 1
ATOM 830 C C . LEU A 1 105 ? 2.891 -2.164 10.992 1 95.94 105 LEU A C 1
ATOM 832 O O . LEU A 1 105 ? 2.74 -3.066 11.812 1 95.94 105 LEU A O 1
ATOM 836 N N . GLN A 1 1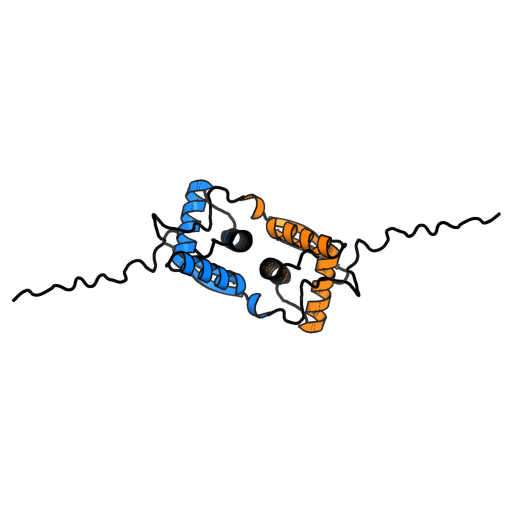06 ? 4.094 -1.877 10.453 1 93 106 GLN A N 1
ATOM 837 C CA . GLN A 1 106 ? 5.293 -2.627 10.812 1 93 106 GLN A CA 1
ATOM 838 C C . GLN A 1 106 ? 5.832 -2.184 12.172 1 93 106 GLN A C 1
ATOM 840 O O . GLN A 1 106 ? 6.586 -2.914 12.812 1 93 106 GLN A O 1
ATOM 845 N N . ASP A 1 107 ? 5.531 -0.977 12.625 1 88.81 107 ASP A N 1
ATOM 846 C CA . ASP A 1 107 ? 5.934 -0.432 13.922 1 88.81 107 ASP A CA 1
ATOM 847 C C . ASP A 1 107 ? 4.801 0.362 14.562 1 88.81 107 ASP A C 1
ATOM 849 O O . ASP A 1 107 ? 4.895 1.583 14.703 1 88.81 107 ASP A O 1
ATOM 853 N N . PRO A 1 108 ? 3.715 -0.346 14.922 1 80.88 108 PRO A N 1
ATOM 854 C CA . PRO A 1 108 ? 2.564 0.369 15.484 1 80.88 108 PRO A CA 1
ATOM 855 C C . PRO A 1 108 ? 2.863 0.99 16.844 1 80.88 108 PRO A C 1
ATOM 857 O O . PRO A 1 108 ? 3.688 0.466 17.594 1 80.88 108 PRO A O 1
ATOM 860 N N . PRO A 1 109 ? 2.27 2.162 16.922 1 78.38 109 PRO A N 1
ATOM 861 C CA . PRO A 1 109 ? 2.494 2.781 18.234 1 78.38 109 PRO A CA 1
ATOM 862 C C . PRO A 1 109 ? 2.008 1.912 19.391 1 78.38 109 PRO A C 1
ATOM 864 O O . PRO A 1 109 ? 1.062 1.136 19.219 1 78.38 109 PRO A O 1
ATOM 867 N N . SER A 1 110 ? 2.936 1.748 20.422 1 69.31 110 SER A N 1
ATOM 868 C CA . SER A 1 110 ? 2.572 0.998 21.625 1 69.31 110 SER A CA 1
ATOM 869 C C . SER A 1 110 ? 1.278 1.527 22.234 1 69.31 110 SER A C 1
ATOM 871 O O . SER A 1 110 ? 1.033 2.734 22.234 1 69.31 110 SER A O 1
ATOM 873 N N . ALA A 1 111 ? 0.121 0.75 22.016 1 53.97 111 ALA A N 1
ATOM 874 C CA . ALA A 1 111 ? -1.049 1.148 22.797 1 53.97 111 ALA A CA 1
ATOM 875 C C . ALA A 1 111 ? -0.643 1.647 24.172 1 53.97 111 ALA A C 1
ATOM 877 O O . ALA A 1 111 ? -0.001 0.923 24.938 1 53.97 111 ALA A O 1
ATOM 878 N N . ARG A 1 112 ? -0.229 2.844 24.234 1 40.44 112 ARG A N 1
ATOM 879 C CA . ARG A 1 112 ? -0.13 3.215 25.641 1 40.44 112 ARG A CA 1
ATOM 880 C C . ARG A 1 112 ? -1.466 3.025 26.359 1 40.44 112 ARG A C 1
ATOM 882 O O . ARG A 1 112 ? -2.527 3.195 25.75 1 40.44 112 ARG A O 1
ATOM 889 N N . MET B 1 1 ? -24 36.844 42.031 1 33.53 1 MET B N 1
ATOM 890 C CA . MET B 1 1 ? -24.5 36.75 40.656 1 33.53 1 MET B CA 1
ATOM 891 C C . MET B 1 1 ? -23.406 36.281 39.688 1 33.53 1 MET B C 1
ATOM 893 O O . MET B 1 1 ? -22.688 37.094 39.125 1 33.53 1 MET B O 1
ATOM 897 N N . TRP B 1 2 ? -22.5 35.375 40.219 1 36.44 2 TRP B N 1
ATOM 898 C CA . TRP B 1 2 ? -21.266 34.75 39.781 1 36.44 2 TRP B CA 1
ATOM 899 C C . TRP B 1 2 ? -21.469 34.031 38.438 1 36.44 2 TRP B C 1
ATOM 901 O O . TRP B 1 2 ? -22.125 32.969 38.406 1 36.44 2 TRP B O 1
ATOM 911 N N . ARG B 1 3 ? -21.953 34.781 37.438 1 38.19 3 ARG B N 1
ATOM 912 C CA . ARG B 1 3 ? -22.188 34.25 36.094 1 38.19 3 ARG B CA 1
ATOM 913 C C . ARG B 1 3 ? -20.953 33.531 35.562 1 38.1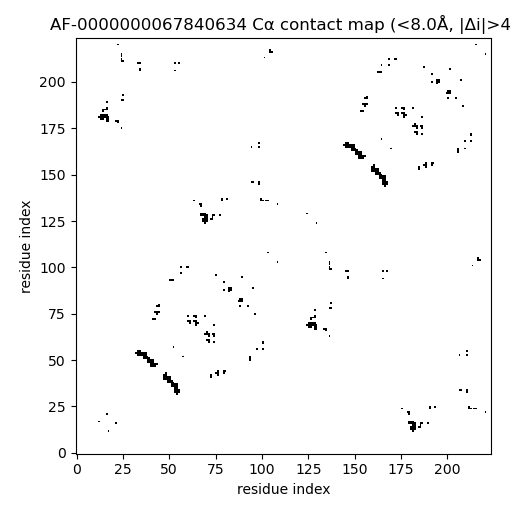9 3 ARG B C 1
ATOM 915 O O . ARG B 1 3 ? -19.891 34.125 35.375 1 38.19 3 ARG B O 1
ATOM 922 N N . MET B 1 4 ? -20.719 32.281 36.062 1 31.8 4 MET B N 1
ATOM 923 C CA . MET B 1 4 ? -19.781 31.281 35.562 1 31.8 4 MET B CA 1
ATOM 924 C C . MET B 1 4 ? -19.766 31.234 34.031 1 31.8 4 MET B C 1
ATOM 926 O O . MET B 1 4 ? -20.781 30.906 33.438 1 31.8 4 MET B O 1
ATOM 930 N N . MET B 1 5 ? -19.266 32.156 33.406 1 38.09 5 MET B N 1
ATOM 931 C CA . MET B 1 5 ? -19 32.031 31.969 1 38.09 5 MET B C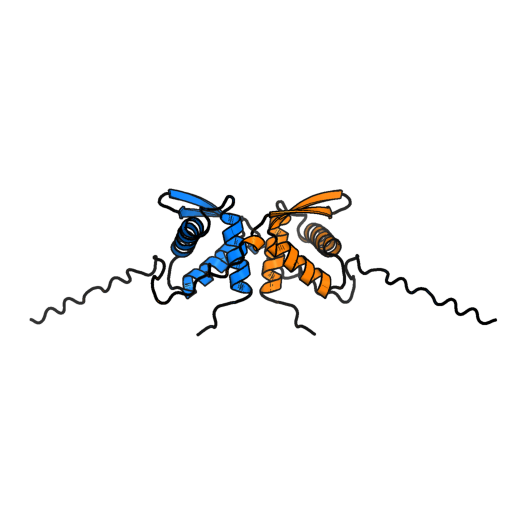A 1
ATOM 932 C C . MET B 1 5 ? -18.375 30.656 31.672 1 38.09 5 MET B C 1
ATOM 934 O O . MET B 1 5 ? -17.266 30.375 32.094 1 38.09 5 MET B O 1
ATOM 938 N N . GLN B 1 6 ? -19.125 29.578 31.859 1 33.81 6 GLN B N 1
ATOM 939 C CA . GLN B 1 6 ? -18.688 28.281 31.375 1 33.81 6 GLN B CA 1
ATOM 940 C C . GLN B 1 6 ? -18.031 28.391 30 1 33.81 6 GLN B C 1
ATOM 942 O O . GLN B 1 6 ? -18.688 28.812 29.031 1 33.81 6 GLN B O 1
ATOM 947 N N . ALA B 1 7 ? -16.812 28.938 29.953 1 32.44 7 ALA B N 1
ATOM 948 C CA . ALA B 1 7 ? -15.984 28.906 28.766 1 32.44 7 ALA B CA 1
ATOM 949 C C . ALA B 1 7 ? -16.234 27.625 27.953 1 32.44 7 ALA B C 1
ATOM 951 O O . ALA B 1 7 ? -16.156 26.516 28.5 1 32.44 7 ALA B O 1
ATOM 952 N N . ASN B 1 8 ? -17.188 27.547 27.094 1 36.41 8 ASN B N 1
ATOM 953 C CA . ASN B 1 8 ? -17.312 26.547 26.031 1 36.41 8 ASN B CA 1
ATOM 954 C C . ASN B 1 8 ? -15.938 26.125 25.5 1 36.41 8 ASN B C 1
ATOM 956 O O . ASN B 1 8 ? -15.273 26.891 24.797 1 36.41 8 ASN B O 1
ATOM 960 N N . LYS B 1 9 ? -15.094 25.656 26.375 1 36.53 9 LYS B N 1
ATOM 961 C CA . LYS B 1 9 ? -13.953 24.953 25.797 1 36.53 9 LYS B CA 1
ATOM 962 C C . LYS B 1 9 ? -14.328 24.297 24.469 1 36.53 9 LYS B C 1
ATOM 964 O O . LYS B 1 9 ? -15.078 23.312 24.453 1 36.53 9 LYS B O 1
ATOM 969 N N . ARG B 1 10 ? -14.672 24.969 23.516 1 40.12 10 ARG B N 1
ATOM 970 C CA . ARG B 1 10 ? -14.75 24.5 22.141 1 40.12 10 ARG B CA 1
ATOM 971 C C . ARG B 1 10 ? -13.891 23.25 21.953 1 40.12 10 ARG B C 1
ATOM 973 O O . ARG B 1 10 ? -12.727 23.219 22.344 1 40.12 10 ARG B O 1
ATOM 980 N N . MET B 1 11 ? -14.383 22.125 22.031 1 39.75 11 MET B N 1
ATOM 981 C CA . MET B 1 11 ? -13.891 20.875 21.453 1 39.75 11 MET B CA 1
ATOM 982 C C . MET B 1 11 ? -13.086 21.156 20.188 1 39.75 11 MET B C 1
ATOM 984 O O . MET B 1 11 ? -13.609 21.047 19.078 1 39.75 11 MET B O 1
ATOM 988 N N . ALA B 1 12 ? -12.547 22.266 20.047 1 40 12 ALA B N 1
ATOM 989 C CA . ALA B 1 12 ? -11.812 22.906 18.953 1 40 12 ALA B CA 1
ATOM 990 C C . ALA B 1 12 ? -11.102 21.859 18.109 1 40 12 ALA B C 1
ATOM 992 O O . ALA B 1 12 ? -11.141 21.922 16.875 1 40 12 ALA B O 1
ATOM 993 N N . GLY B 1 13 ? -9.859 21.359 18.641 1 42.25 13 GLY B N 1
ATOM 994 C CA . GLY B 1 13 ? -8.602 20.922 18.047 1 42.2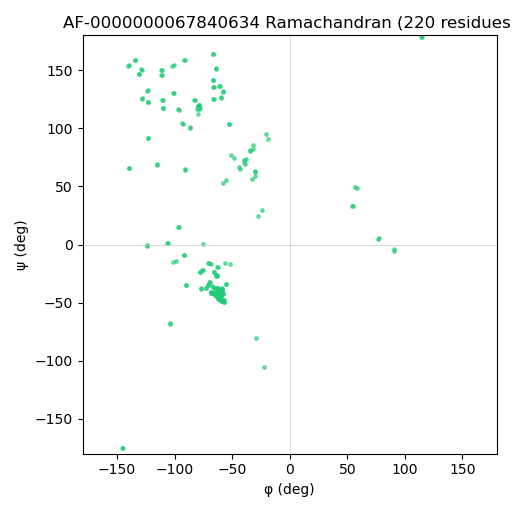5 13 GLY B CA 1
ATOM 995 C C . GLY B 1 13 ? -8.727 19.625 17.266 1 42.25 13 GLY B C 1
ATOM 996 O O . GLY B 1 13 ? -7.719 19 16.922 1 42.25 13 GLY B O 1
ATOM 997 N N . GLN B 1 14 ? -9.664 18.938 17.422 1 57.53 14 GLN B N 1
ATOM 998 C CA . GLN B 1 14 ? -9.812 17.547 17.016 1 57.53 14 GLN B CA 1
ATOM 999 C C . GLN B 1 14 ? -9.578 17.375 15.523 1 57.53 14 GLN B C 1
ATOM 1001 O O . GLN B 1 14 ? -9.133 16.328 15.07 1 57.53 14 GLN B O 1
ATOM 1006 N N . GLY B 1 15 ? -9.594 18.438 14.766 1 74.44 15 GLY B N 1
ATOM 1007 C CA . GLY B 1 15 ? -9.461 18.297 13.32 1 74.44 15 GLY B CA 1
ATOM 1008 C C . GLY B 1 15 ? -8.07 18.609 12.812 1 74.44 15 GLY B C 1
ATOM 1009 O O . GLY B 1 15 ? -7.711 18.234 11.695 1 74.44 15 GLY B O 1
ATOM 1010 N N . ASN B 1 16 ? -7.281 19.297 13.773 1 84.25 16 ASN B N 1
ATOM 1011 C CA . ASN B 1 16 ? -5.949 19.703 13.336 1 84.25 16 ASN B CA 1
ATOM 1012 C C . ASN B 1 16 ? -4.875 18.766 13.875 1 84.25 16 ASN B C 1
ATOM 1014 O O . ASN B 1 16 ? -5.102 18.047 14.852 1 84.25 16 ASN B O 1
ATOM 1018 N N . TRP B 1 17 ? -3.75 18.625 13.219 1 91.06 17 TRP B N 1
ATOM 1019 C CA . TRP B 1 17 ? -2.617 17.828 13.656 1 91.06 17 TRP B CA 1
ATOM 1020 C C . TRP B 1 17 ? -2.076 18.328 14.992 1 91.06 17 TRP B C 1
ATOM 1022 O O . TRP B 1 17 ? -1.869 19.531 15.172 1 91.06 17 TRP B O 1
ATOM 1032 N N . PRO B 1 18 ? -1.789 17.422 15.852 1 85.12 18 PRO B N 1
ATOM 1033 C CA . PRO B 1 18 ? -1.357 17.844 17.188 1 85.12 18 PRO B CA 1
ATOM 1034 C C . PRO B 1 18 ? 0.115 18.25 17.219 1 85.12 18 PRO B C 1
ATOM 1036 O O . PRO B 1 18 ? 0.934 17.688 16.484 1 85.12 18 PRO B O 1
ATOM 1039 N N . GLY B 1 19 ? 0.604 19.422 17.484 1 75.12 19 GLY B N 1
ATOM 1040 C CA . GLY B 1 19 ? 1.948 19.984 17.531 1 75.12 19 GLY B CA 1
ATOM 1041 C C . GLY B 1 19 ? 2.84 19.297 18.547 1 75.12 19 GLY B C 1
ATOM 1042 O O . GLY B 1 19 ? 3.975 18.938 18.25 1 75.12 19 GLY B O 1
ATOM 1043 N N . LYS B 1 20 ? 2.592 18.969 19.859 1 79.25 20 LYS B N 1
ATOM 1044 C CA . LYS B 1 20 ? 3.502 18.5 20.891 1 79.25 20 LYS B CA 1
ATOM 1045 C C . LYS B 1 20 ? 3.334 17 21.141 1 79.25 20 LYS B C 1
ATOM 1047 O O . LYS B 1 20 ? 4.301 16.234 21.062 1 79.25 20 LYS B O 1
ATOM 1052 N N . GLN B 1 21 ? 2.352 16.391 21.656 1 82.75 21 GLN B N 1
ATOM 1053 C CA . GLN B 1 21 ? 2.174 15 22.031 1 82.75 21 GLN B CA 1
ATOM 1054 C C . GLN B 1 21 ? 1.59 14.18 20.891 1 82.75 21 GLN B C 1
ATOM 1056 O O . GLN B 1 21 ? 0.561 13.523 21.047 1 82.75 21 GLN B O 1
ATOM 1061 N N . CYS B 1 22 ? 2.391 14.07 19.766 1 91.31 22 CYS B N 1
ATOM 1062 C CA . CYS B 1 22 ? 1.874 13.367 18.594 1 91.31 22 CYS B CA 1
ATOM 1063 C C . CYS B 1 22 ? 2.607 12.047 18.375 1 91.31 22 CYS B C 1
ATOM 1065 O O . CYS B 1 22 ? 3.754 11.891 18.797 1 91.31 22 CYS B O 1
ATOM 1067 N N . ILE B 1 23 ? 1.944 11.062 17.812 1 94.12 23 ILE B N 1
ATOM 1068 C CA . ILE B 1 23 ? 2.553 9.875 17.219 1 94.12 23 ILE B CA 1
ATOM 1069 C C . ILE B 1 23 ? 2.787 10.109 15.734 1 94.12 23 ILE B C 1
ATOM 1071 O O . ILE B 1 23 ? 1.858 10.008 14.93 1 94.12 23 ILE B O 1
ATOM 1075 N N . ASP B 1 24 ? 4.012 10.352 15.375 1 94.5 24 ASP B N 1
ATOM 1076 C CA . ASP B 1 24 ? 4.359 10.844 14.047 1 94.5 24 ASP B CA 1
ATOM 1077 C C . ASP B 1 24 ? 4.352 9.703 13.023 1 94.5 24 ASP B C 1
ATOM 1079 O O . ASP B 1 24 ? 5.203 8.812 13.078 1 94.5 24 ASP B O 1
ATOM 1083 N N . PRO B 1 25 ? 3.494 9.703 12 1 94.19 25 PRO B N 1
ATOM 1084 C CA . PRO B 1 25 ? 3.49 8.664 10.969 1 94.19 25 PRO B CA 1
ATOM 1085 C C . PRO B 1 25 ? 4.637 8.82 9.977 1 94.19 25 PRO B C 1
ATOM 1087 O O . PRO B 1 25 ? 4.941 7.887 9.227 1 94.19 25 PRO B O 1
ATOM 1090 N N . PHE B 1 26 ? 5.141 9.945 9.891 1 95.88 26 PHE B N 1
ATOM 1091 C CA . PHE B 1 26 ? 6.25 10.281 9.008 1 95.88 26 PHE B CA 1
ATOM 1092 C C . PHE B 1 26 ? 7.48 10.68 9.812 1 95.88 26 PHE B C 1
ATOM 1094 O O . PHE B 1 26 ? 7.953 11.812 9.711 1 95.88 26 PHE B O 1
ATOM 1101 N N . LYS B 1 27 ? 8.055 9.68 10.5 1 91.25 27 LYS B N 1
ATOM 1102 C CA . LYS B 1 27 ? 9.148 9.898 11.438 1 91.25 27 LYS B CA 1
ATOM 1103 C C . LYS B 1 27 ? 10.414 10.359 10.711 1 91.25 27 LYS B C 1
ATOM 1105 O O . LYS B 1 27 ? 10.562 10.125 9.508 1 91.25 27 LYS B O 1
ATOM 1110 N N . ALA B 1 28 ? 11.281 10.875 11.5 1 87.81 28 ALA B N 1
ATOM 1111 C CA . ALA B 1 28 ? 12.516 11.43 10.945 1 87.81 28 ALA B CA 1
ATOM 1112 C C . ALA B 1 28 ? 13.344 10.336 10.273 1 87.81 28 ALA B C 1
ATOM 1114 O O . ALA B 1 28 ? 14.055 10.602 9.305 1 87.81 28 ALA B O 1
ATOM 1115 N N . ASP B 1 29 ? 13.18 9.125 10.727 1 92.19 29 ASP B N 1
ATOM 1116 C CA . ASP B 1 29 ? 14 8.039 10.195 1 92.19 29 ASP B CA 1
ATOM 1117 C C . ASP B 1 29 ? 13.258 7.285 9.086 1 92.19 29 ASP B C 1
ATOM 1119 O O . ASP B 1 29 ? 13.68 6.199 8.68 1 92.19 29 ASP B O 1
ATOM 1123 N N . PHE B 1 30 ? 12.188 7.922 8.602 1 95.56 30 PHE B N 1
ATOM 1124 C CA . PHE B 1 30 ? 11.453 7.293 7.508 1 95.56 30 PHE B CA 1
ATOM 1125 C C . PHE B 1 30 ? 12.359 7.094 6.293 1 95.56 30 PHE B C 1
ATOM 1127 O O . PHE B 1 30 ? 13.016 8.031 5.848 1 95.56 30 PHE B O 1
ATOM 1134 N N . ASP B 1 31 ? 12.438 5.859 5.77 1 96.62 31 ASP B N 1
ATOM 1135 C CA . ASP B 1 31 ? 13.289 5.531 4.625 1 96.62 31 ASP B CA 1
ATOM 1136 C C . ASP B 1 31 ? 12.562 5.801 3.309 1 96.62 31 ASP B C 1
ATOM 1138 O O . ASP B 1 31 ? 11.797 4.961 2.832 1 96.62 31 ASP B O 1
ATOM 1142 N N . MET B 1 32 ? 12.875 6.906 2.703 1 97.5 32 MET B N 1
ATOM 1143 C CA . MET B 1 32 ? 12.227 7.336 1.47 1 97.5 32 MET B CA 1
ATOM 1144 C C . MET B 1 32 ? 12.5 6.348 0.339 1 97.5 32 MET B C 1
ATOM 1146 O O . MET B 1 32 ? 11.781 6.336 -0.666 1 97.5 32 MET B O 1
ATOM 1150 N N . LEU B 1 33 ? 13.5 5.527 0.435 1 97.88 33 LEU B N 1
ATOM 1151 C CA . LEU B 1 33 ? 13.828 4.559 -0.604 1 97.88 33 LEU B CA 1
ATOM 1152 C C . LEU B 1 33 ? 12.727 3.514 -0.741 1 97.88 33 LEU B C 1
ATOM 1154 O O . LEU B 1 33 ? 12.539 2.947 -1.819 1 97.88 33 LEU B O 1
ATOM 1158 N N . GLN B 1 34 ? 11.984 3.336 0.298 1 98.19 34 GLN B N 1
ATOM 1159 C CA . GLN B 1 34 ? 10.891 2.371 0.289 1 98.19 34 GLN B CA 1
ATOM 1160 C C . GLN B 1 34 ? 9.742 2.846 -0.601 1 98.19 34 GLN B C 1
ATOM 1162 O O . GLN B 1 34 ? 8.883 2.055 -0.992 1 98.19 34 GLN B O 1
ATOM 1167 N N . THR B 1 35 ? 9.688 4.125 -0.973 1 98.56 35 THR B N 1
ATOM 1168 C CA . THR B 1 35 ? 8.602 4.684 -1.778 1 98.56 35 THR B CA 1
ATOM 1169 C C . THR B 1 35 ? 8.945 4.617 -3.264 1 98.56 35 THR B C 1
ATOM 1171 O O . THR B 1 35 ? 8.086 4.863 -4.117 1 98.56 35 THR B O 1
ATOM 1174 N N . GLN B 1 36 ? 10.18 4.262 -3.602 1 98.44 36 GLN B N 1
ATOM 1175 C CA . GLN B 1 36 ? 10.633 4.285 -4.988 1 98.44 36 GLN B CA 1
ATOM 1176 C C . GLN B 1 36 ? 9.898 3.24 -5.824 1 98.44 36 GLN B C 1
ATOM 1178 O O . GLN B 1 36 ? 9.836 2.068 -5.449 1 98.44 36 GLN B O 1
ATOM 1183 N N . PRO B 1 37 ? 9.305 3.729 -6.898 1 98.56 37 PRO B N 1
ATOM 1184 C CA . PRO B 1 37 ? 8.703 2.748 -7.801 1 98.56 37 PRO B CA 1
ATOM 1185 C C . PRO B 1 37 ? 9.734 1.846 -8.469 1 98.56 37 PRO B C 1
ATOM 1187 O O . PRO B 1 37 ? 10.781 2.326 -8.922 1 98.56 37 PRO B O 1
ATOM 1190 N N . VAL B 1 38 ? 9.492 0.585 -8.531 1 98.88 38 VAL B N 1
ATOM 1191 C CA . VAL B 1 38 ? 10.352 -0.419 -9.148 1 98.88 38 VAL B CA 1
ATOM 1192 C C . VAL B 1 38 ? 9.539 -1.268 -10.125 1 98.88 38 VAL B C 1
ATOM 1194 O O . VAL B 1 38 ? 8.484 -1.804 -9.758 1 98.88 38 VAL B O 1
ATOM 1197 N N . SER B 1 39 ? 10 -1.331 -11.359 1 98.81 39 SER B N 1
ATOM 1198 C CA . SER B 1 39 ? 9.352 -2.15 -12.375 1 98.81 39 SER B CA 1
ATOM 1199 C C . SER B 1 39 ? 10.086 -3.469 -12.586 1 98.81 39 SER B C 1
ATOM 1201 O O . SER B 1 39 ? 11.312 -3.49 -12.688 1 98.81 39 SER B O 1
ATOM 1203 N N . ARG B 1 40 ? 9.359 -4.555 -12.562 1 98.62 40 ARG B N 1
ATOM 1204 C CA . ARG B 1 40 ? 9.906 -5.871 -12.867 1 98.62 40 ARG B CA 1
ATOM 1205 C C . ARG B 1 40 ? 9.031 -6.605 -13.875 1 98.62 40 ARG B C 1
ATOM 1207 O O . ARG B 1 40 ? 7.805 -6.453 -13.867 1 98.62 40 ARG B O 1
ATOM 1214 N N . SER B 1 41 ? 9.664 -7.41 -14.719 1 98.12 41 SER B N 1
ATOM 1215 C CA . SER B 1 41 ? 8.93 -8.312 -15.602 1 98.12 41 SER B CA 1
ATOM 1216 C C . SER B 1 41 ? 8.547 -9.602 -14.891 1 98.12 41 SER B C 1
ATOM 1218 O O . SER B 1 41 ? 9.398 -10.273 -14.305 1 98.12 41 SER B O 1
ATOM 1220 N N . VAL B 1 42 ? 7.344 -9.891 -14.883 1 97.69 42 VAL B N 1
ATOM 1221 C CA . VAL B 1 42 ? 6.832 -11.086 -14.227 1 97.69 42 VAL B CA 1
ATOM 1222 C C . VAL B 1 42 ? 5.949 -11.867 -15.195 1 97.69 42 VAL B C 1
ATOM 1224 O O . VAL B 1 42 ? 5.371 -11.289 -16.125 1 97.69 42 VAL B O 1
ATOM 1227 N N . ARG B 1 43 ? 5.934 -13.148 -15 1 95.25 43 ARG B N 1
ATOM 1228 C CA . ARG B 1 43 ? 5.078 -13.977 -15.844 1 95.25 43 ARG B CA 1
ATOM 1229 C C . ARG B 1 43 ? 3.744 -14.266 -15.156 1 95.25 43 ARG B C 1
ATOM 1231 O O . ARG B 1 43 ? 3.709 -14.867 -14.086 1 95.25 43 ARG B O 1
ATOM 1238 N N . LEU B 1 44 ? 2.66 -13.758 -15.773 1 96.38 44 LEU B N 1
ATOM 1239 C CA . LEU B 1 44 ? 1.294 -13.953 -15.297 1 96.38 44 LEU B CA 1
ATOM 1240 C C . LEU B 1 44 ? 0.433 -14.602 -16.375 1 96.38 44 LEU B C 1
ATOM 1242 O O . LEU B 1 44 ? 0.285 -14.055 -17.469 1 96.38 44 LEU B O 1
ATOM 1246 N N . ASN B 1 45 ? -0.151 -15.727 -16.078 1 92.44 45 ASN B N 1
ATOM 1247 C CA . ASN B 1 45 ? -1.027 -16.422 -17.016 1 92.44 45 ASN B CA 1
ATOM 1248 C C . ASN B 1 45 ? -0.334 -16.688 -18.359 1 92.44 45 ASN B C 1
ATOM 1250 O O . ASN B 1 45 ? -0.917 -16.453 -19.422 1 92.44 45 ASN B O 1
ATOM 1254 N N . GLY B 1 46 ? 0.915 -16.906 -18.328 1 92.38 46 GLY B N 1
ATOM 1255 C CA . GLY B 1 46 ? 1.659 -17.266 -19.516 1 92.38 46 GLY B CA 1
ATOM 1256 C C . GLY B 1 46 ? 2.217 -16.078 -20.266 1 92.38 46 GLY B C 1
ATOM 1257 O O . GLY B 1 46 ? 2.961 -16.234 -21.234 1 92.38 46 GLY B O 1
ATOM 1258 N N . PHE B 1 47 ? 1.905 -14.883 -19.859 1 96 47 PHE B N 1
ATOM 1259 C CA . PHE B 1 47 ? 2.383 -13.68 -20.531 1 96 47 PHE B CA 1
ATOM 1260 C C . PHE B 1 47 ? 3.381 -12.938 -19.656 1 96 47 PHE B C 1
ATOM 1262 O O . PHE B 1 47 ? 3.254 -12.922 -18.438 1 96 47 PHE B O 1
ATOM 1269 N N . SER B 1 48 ? 4.328 -12.336 -20.281 1 97.38 48 SER B N 1
ATOM 1270 C CA . SER B 1 48 ? 5.25 -11.461 -19.578 1 97.38 48 SER B CA 1
ATOM 1271 C C . SER B 1 48 ? 4.625 -10.086 -19.328 1 97.38 48 SER B C 1
ATOM 1273 O O . SER B 1 48 ? 4.203 -9.414 -20.266 1 97.38 48 SER B O 1
ATOM 1275 N N . THR B 1 49 ? 4.484 -9.695 -18.109 1 97.25 49 THR B N 1
ATOM 1276 C CA . THR B 1 49 ? 3.852 -8.438 -17.734 1 97.25 49 THR B CA 1
ATOM 1277 C C . THR B 1 49 ? 4.805 -7.586 -16.891 1 97.25 49 THR B C 1
ATOM 1279 O O . THR B 1 49 ? 5.488 -8.102 -16 1 97.25 49 THR B O 1
ATOM 1282 N N . CYS B 1 50 ? 4.891 -6.371 -17.25 1 98.44 50 CYS B N 1
ATOM 1283 C CA . CYS B 1 50 ? 5.641 -5.441 -16.422 1 98.44 50 CYS B CA 1
ATOM 1284 C C . CYS B 1 50 ? 4.805 -4.984 -15.227 1 98.44 50 CYS B C 1
ATOM 1286 O O . CYS B 1 50 ? 3.74 -4.391 -15.398 1 98.44 50 CYS B O 1
ATOM 1288 N N . LEU B 1 51 ? 5.32 -5.289 -14.062 1 98.75 51 LEU B N 1
ATOM 1289 C CA . LEU B 1 51 ? 4.648 -4.875 -12.844 1 98.75 51 LEU B CA 1
ATOM 1290 C C . LEU B 1 51 ? 5.441 -3.793 -12.117 1 98.75 51 LEU B C 1
ATOM 1292 O O . LEU B 1 51 ? 6.633 -3.967 -11.852 1 98.75 51 LEU B O 1
ATOM 1296 N N . ARG B 1 52 ? 4.793 -2.633 -11.844 1 98.81 52 ARG B N 1
ATOM 1297 C CA . ARG B 1 52 ? 5.434 -1.52 -11.148 1 98.81 52 ARG B CA 1
ATOM 1298 C C . ARG B 1 52 ? 4.855 -1.34 -9.75 1 98.81 52 ARG B C 1
ATOM 1300 O O . ARG B 1 52 ? 3.652 -1.114 -9.594 1 98.81 52 ARG B O 1
ATOM 1307 N N . LEU B 1 53 ? 5.652 -1.492 -8.766 1 98.88 53 LEU B N 1
ATOM 1308 C CA . LEU B 1 53 ? 5.293 -1.326 -7.363 1 98.88 53 LEU B CA 1
ATOM 1309 C C . LEU B 1 53 ? 6.344 -0.503 -6.625 1 98.88 53 LEU B C 1
ATOM 1311 O O . LEU B 1 53 ? 7.492 -0.416 -7.066 1 98.88 53 LEU B O 1
ATOM 1315 N N . GLU B 1 54 ? 5.941 0.094 -5.488 1 98.88 54 GLU B N 1
ATOM 1316 C CA . GLU B 1 54 ? 6.93 0.686 -4.59 1 98.88 54 GLU B CA 1
ATOM 1317 C C . GLU B 1 54 ? 7.867 -0.375 -4.023 1 98.88 54 GLU B C 1
ATOM 1319 O O . GLU B 1 54 ? 7.465 -1.523 -3.82 1 98.88 54 GLU B O 1
ATOM 1324 N N . ALA B 1 55 ? 9.117 -0.017 -3.682 1 98.94 55 ALA B N 1
ATOM 1325 C CA . ALA B 1 55 ? 10.156 -0.932 -3.211 1 98.94 55 ALA B CA 1
ATOM 1326 C C . ALA B 1 55 ? 9.68 -1.721 -1.993 1 98.94 55 ALA B C 1
ATOM 1328 O O . ALA B 1 55 ? 10.008 -2.9 -1.843 1 98.94 55 ALA B O 1
ATOM 1329 N N . VAL B 1 56 ? 8.891 -1.106 -1.172 1 98.88 56 VAL B N 1
ATOM 1330 C CA . VAL B 1 56 ? 8.461 -1.745 0.07 1 98.88 56 VAL B CA 1
ATOM 1331 C C . VAL B 1 56 ? 7.66 -3.006 -0.244 1 98.88 56 VAL B C 1
ATOM 1333 O O . VAL B 1 56 ? 7.785 -4.016 0.45 1 98.88 56 VAL B O 1
ATOM 1336 N N . TYR B 1 57 ? 6.879 -2.975 -1.245 1 98.94 57 TYR B N 1
ATOM 1337 C CA . TYR B 1 57 ? 6.012 -4.102 -1.566 1 98.94 57 TYR B CA 1
ATOM 1338 C C . TYR B 1 57 ? 6.816 -5.266 -2.135 1 98.94 57 TYR B C 1
ATOM 1340 O O . TYR B 1 57 ? 6.488 -6.43 -1.892 1 98.94 57 TYR B O 1
ATOM 1348 N N . TRP B 1 58 ? 7.797 -4.949 -2.902 1 98.94 58 TRP B N 1
ATOM 1349 C CA . TRP B 1 58 ? 8.68 -6.012 -3.377 1 98.94 58 TRP B CA 1
ATOM 1350 C C . TRP B 1 58 ? 9.359 -6.715 -2.207 1 98.94 58 TRP B C 1
ATOM 1352 O O . TRP B 1 58 ? 9.508 -7.941 -2.211 1 98.94 58 TRP B O 1
ATOM 1362 N N . GLY B 1 59 ? 9.789 -5.906 -1.184 1 98.75 59 GLY B N 1
ATOM 1363 C CA . GLY B 1 59 ? 10.359 -6.508 0.012 1 98.75 59 GLY B CA 1
ATOM 1364 C C . GLY B 1 59 ? 9.398 -7.441 0.728 1 98.75 59 GLY B C 1
ATOM 1365 O O . GLY B 1 59 ? 9.789 -8.516 1.183 1 98.75 59 GLY B O 1
ATOM 1366 N N . ILE B 1 60 ? 8.172 -7.043 0.804 1 98.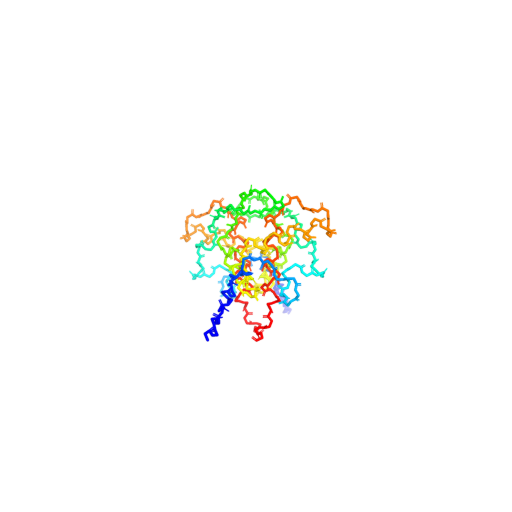62 60 ILE B N 1
ATOM 1367 C CA . ILE B 1 60 ? 7.164 -7.867 1.463 1 98.62 60 ILE B CA 1
ATOM 1368 C C . ILE B 1 60 ? 6.91 -9.125 0.64 1 98.62 60 ILE B C 1
ATOM 1370 O O . ILE B 1 60 ? 6.789 -10.219 1.193 1 98.62 60 ILE B O 1
ATOM 1374 N N . LEU B 1 61 ? 6.836 -9.031 -0.674 1 98.69 61 LEU B N 1
ATOM 1375 C CA . LEU B 1 61 ? 6.668 -10.18 -1.557 1 98.69 61 LEU B CA 1
ATOM 1376 C C . LEU B 1 61 ? 7.809 -11.172 -1.378 1 98.69 61 LEU B C 1
ATOM 1378 O O . LEU B 1 61 ? 7.594 -12.383 -1.418 1 98.69 61 LEU B O 1
ATOM 1382 N N . GLU B 1 62 ? 9.031 -10.672 -1.175 1 98.62 62 GLU B N 1
ATOM 1383 C CA . GLU B 1 62 ? 10.18 -11.539 -0.933 1 98.62 62 GLU B CA 1
ATOM 1384 C C . GLU B 1 62 ? 10.023 -12.297 0.382 1 98.62 62 GLU B C 1
ATOM 1386 O O . GLU B 1 62 ? 10.398 -13.469 0.474 1 98.62 62 GLU B O 1
ATOM 1391 N N . ARG B 1 63 ? 9.469 -11.625 1.362 1 97.62 63 ARG B N 1
ATOM 1392 C CA . ARG B 1 63 ? 9.203 -12.289 2.633 1 97.62 63 ARG B CA 1
ATOM 1393 C C . ARG B 1 63 ? 8.172 -13.391 2.467 1 97.62 63 ARG B C 1
ATOM 1395 O O . ARG B 1 63 ? 8.328 -14.492 3.008 1 97.62 63 ARG B O 1
ATOM 1402 N N . ILE B 1 64 ? 7.121 -13.109 1.73 1 97.5 64 ILE B N 1
ATOM 1403 C CA . ILE B 1 64 ? 6.074 -14.094 1.466 1 97.5 64 ILE B CA 1
ATOM 1404 C C . ILE B 1 64 ? 6.66 -15.281 0.708 1 97.5 64 ILE B C 1
ATOM 1406 O O . ILE B 1 64 ? 6.379 -16.438 1.039 1 97.5 64 ILE B O 1
ATOM 1410 N N . ALA B 1 65 ? 7.445 -14.977 -0.301 1 97.44 65 ALA B N 1
ATOM 1411 C CA . ALA B 1 65 ? 8.086 -16.016 -1.102 1 97.44 65 ALA B CA 1
ATOM 1412 C C . ALA B 1 65 ? 8.984 -16.906 -0.241 1 97.44 65 ALA B C 1
ATOM 1414 O O . ALA B 1 65 ? 8.953 -18.125 -0.342 1 97.44 65 ALA B O 1
ATOM 1415 N N . ALA B 1 66 ? 9.773 -16.25 0.657 1 96.5 66 ALA B N 1
ATOM 1416 C CA . ALA B 1 66 ? 10.68 -16.984 1.535 1 96.5 66 ALA B CA 1
ATOM 1417 C C . ALA B 1 66 ? 9.906 -17.906 2.479 1 96.5 66 ALA B C 1
ATOM 1419 O O . ALA B 1 66 ? 10.305 -19.047 2.705 1 96.5 66 ALA B O 1
ATOM 1420 N N . ALA B 1 67 ? 8.805 -17.438 2.969 1 94.88 67 ALA B N 1
ATOM 1421 C CA . ALA B 1 67 ? 7.977 -18.219 3.881 1 94.88 67 ALA B CA 1
ATOM 1422 C C . ALA B 1 67 ? 7.422 -19.453 3.186 1 94.88 67 ALA B C 1
ATOM 1424 O O . ALA B 1 67 ? 7.16 -20.469 3.832 1 94.88 67 ALA B O 1
ATOM 1425 N N . ASN B 1 68 ? 7.27 -19.406 1.892 1 95.44 68 ASN B N 1
ATOM 1426 C CA . ASN B 1 68 ? 6.703 -20.5 1.111 1 95.44 68 ASN B CA 1
ATOM 1427 C C . ASN B 1 68 ? 7.773 -21.234 0.314 1 95.44 68 ASN B C 1
ATOM 1429 O O . ASN B 1 68 ? 7.461 -22.062 -0.538 1 95.44 68 ASN B O 1
ATOM 1433 N N . ARG B 1 69 ? 8.992 -20.781 0.48 1 95.25 69 ARG B N 1
ATOM 1434 C CA . ARG B 1 69 ? 10.133 -21.406 -0.186 1 95.25 69 ARG B CA 1
ATOM 1435 C C . ARG B 1 69 ? 9.938 -21.422 -1.698 1 95.25 69 ARG B C 1
ATOM 1437 O O . ARG B 1 69 ? 10.094 -22.469 -2.336 1 95.25 69 ARG B O 1
ATOM 1444 N N . CYS B 1 70 ? 9.602 -20.328 -2.195 1 96.81 70 CYS B N 1
ATOM 1445 C CA . CYS B 1 70 ? 9.391 -20.188 -3.631 1 96.81 70 CYS B CA 1
ATOM 1446 C C . CYS B 1 70 ? 9.828 -18.797 -4.109 1 96.81 70 CYS B C 1
ATOM 1448 O O . CYS B 1 70 ? 10.422 -18.031 -3.354 1 96.81 70 CYS B O 1
ATOM 1450 N N . SER B 1 71 ? 9.586 -18.5 -5.391 1 97.31 71 SER B N 1
ATOM 1451 C CA . SER B 1 71 ? 9.984 -17.219 -5.965 1 97.31 71 SER B CA 1
ATOM 1452 C C . SER B 1 71 ? 8.859 -16.203 -5.852 1 97.31 71 SER B C 1
ATOM 1454 O O . SER B 1 71 ? 7.688 -16.562 -5.707 1 97.31 71 SER B O 1
ATOM 1456 N N . VAL B 1 72 ? 9.242 -14.992 -5.926 1 98.38 72 VAL B N 1
ATOM 1457 C CA . VAL B 1 72 ? 8.258 -13.922 -5.965 1 98.38 72 VAL B CA 1
ATOM 1458 C C . VAL B 1 72 ? 7.316 -14.125 -7.152 1 98.38 72 VAL B C 1
ATOM 1460 O O . VAL B 1 72 ? 6.102 -13.945 -7.027 1 98.38 72 VAL B O 1
ATOM 1463 N N . SER B 1 73 ? 7.824 -14.492 -8.289 1 97.44 73 SER B N 1
ATOM 1464 C CA . SER B 1 73 ? 7.016 -14.742 -9.477 1 97.44 73 SER B CA 1
ATOM 1465 C C . SER B 1 73 ? 5.992 -15.844 -9.234 1 97.44 73 SER B C 1
ATOM 1467 O O . SER B 1 73 ? 4.859 -15.766 -9.719 1 97.44 73 SER B O 1
ATOM 1469 N N . ALA B 1 74 ? 6.422 -16.812 -8.508 1 96.88 74 ALA B N 1
ATOM 1470 C CA . ALA B 1 74 ? 5.5 -17.891 -8.18 1 96.88 74 ALA B CA 1
ATOM 1471 C C . ALA B 1 74 ? 4.348 -17.391 -7.312 1 96.88 74 ALA B C 1
ATOM 1473 O O . ALA B 1 74 ? 3.195 -17.781 -7.508 1 96.88 74 ALA B O 1
ATOM 1474 N N . VAL B 1 75 ? 4.625 -16.547 -6.32 1 98 75 VAL B N 1
ATOM 1475 C CA . VAL B 1 75 ? 3.598 -15.938 -5.484 1 98 75 VAL B CA 1
ATOM 1476 C C . VAL B 1 75 ? 2.613 -15.164 -6.359 1 98 75 VAL B C 1
ATOM 1478 O O . VAL B 1 75 ? 1.398 -15.352 -6.25 1 98 75 VAL B O 1
ATOM 1481 N N . LEU B 1 76 ? 3.1 -14.344 -7.215 1 98.56 76 LEU B N 1
ATOM 1482 C CA . LEU B 1 76 ? 2.281 -13.484 -8.055 1 98.56 76 LEU B CA 1
ATOM 1483 C C . LEU B 1 76 ? 1.439 -14.312 -9.023 1 98.56 76 LEU B C 1
ATOM 1485 O O . LEU B 1 76 ? 0.269 -14 -9.258 1 98.56 76 LEU B O 1
ATOM 1489 N N . SER B 1 77 ? 2.055 -15.352 -9.617 1 97.44 77 SER B N 1
ATOM 1490 C CA . SER B 1 77 ? 1.321 -16.234 -10.523 1 97.44 77 SER B CA 1
ATOM 1491 C C . SER B 1 77 ? 0.188 -16.953 -9.789 1 97.44 77 SER B C 1
ATOM 1493 O O . SER B 1 77 ? -0.91 -17.094 -10.336 1 97.44 77 SER B O 1
ATOM 1495 N N . TYR B 1 78 ? 0.489 -17.391 -8.602 1 96.94 78 TYR B N 1
ATOM 1496 C CA . TYR B 1 78 ? -0.534 -18.016 -7.781 1 96.94 78 TYR B CA 1
ATOM 1497 C C . TYR B 1 78 ? -1.697 -17.062 -7.527 1 96.94 78 TYR B C 1
ATOM 1499 O O . TYR B 1 78 ? -2.859 -17.438 -7.734 1 96.94 78 TYR B O 1
ATOM 1507 N N . VAL B 1 79 ? -1.407 -15.836 -7.117 1 98.06 79 VAL B N 1
ATOM 1508 C CA . VAL B 1 79 ? -2.447 -14.859 -6.816 1 98.06 79 VAL B CA 1
ATOM 1509 C C . VAL B 1 79 ? -3.264 -14.57 -8.078 1 98.06 79 VAL B C 1
ATOM 1511 O O . VAL B 1 79 ? -4.492 -14.5 -8.023 1 98.06 79 VAL B O 1
ATOM 1514 N N . ASP B 1 80 ? -2.557 -14.391 -9.172 1 98 80 ASP B N 1
ATOM 1515 C CA . ASP B 1 80 ? -3.213 -14.117 -10.445 1 98 80 ASP B CA 1
ATOM 1516 C C . ASP B 1 80 ? -4.191 -15.227 -10.812 1 98 80 ASP B C 1
ATOM 1518 O O . ASP B 1 80 ? -5.324 -14.953 -11.219 1 98 80 ASP B O 1
ATOM 1522 N N . ARG B 1 81 ? -3.768 -16.453 -10.711 1 96.44 81 ARG B N 1
ATOM 1523 C CA . ARG B 1 81 ? -4.617 -17.594 -10.992 1 96.44 81 ARG B CA 1
ATOM 1524 C C . ARG B 1 81 ? -5.812 -17.641 -10.039 1 96.44 81 ARG B C 1
ATOM 1526 O O . ARG B 1 81 ? -6.953 -17.828 -10.477 1 96.44 81 ARG B O 1
ATOM 1533 N N . GLU B 1 82 ? -5.559 -17.469 -8.75 1 96.69 82 GLU B N 1
ATOM 1534 C CA . GLU B 1 82 ? -6.605 -17.594 -7.742 1 96.69 82 GLU B CA 1
ATOM 1535 C C . GLU B 1 82 ? -7.66 -16.5 -7.898 1 96.69 82 GLU B C 1
ATOM 1537 O O . GLU B 1 82 ? -8.859 -16.75 -7.758 1 96.69 82 GLU B O 1
ATOM 1542 N N . VAL B 1 83 ? -7.223 -15.242 -8.18 1 97.69 83 VAL B N 1
ATOM 1543 C CA . VAL B 1 83 ? -8.195 -14.164 -8.297 1 97.69 83 VAL B CA 1
ATOM 1544 C C . VAL B 1 83 ? -9.07 -14.391 -9.531 1 97.69 83 VAL B C 1
ATOM 1546 O O . VAL B 1 83 ? -10.258 -14.055 -9.523 1 97.69 83 VAL B O 1
ATOM 1549 N N . HIS B 1 84 ? -8.484 -14.922 -10.602 1 96.62 84 HIS B N 1
ATOM 1550 C CA . HIS B 1 84 ? -9.281 -15.25 -11.781 1 96.62 84 HIS B CA 1
ATOM 1551 C C . HIS B 1 84 ? -10.297 -16.344 -11.469 1 96.62 84 HIS B C 1
ATOM 1553 O O . HIS B 1 84 ? -11.461 -16.234 -11.859 1 96.62 84 HIS B O 1
ATOM 1559 N N . LEU B 1 85 ? -9.883 -17.375 -10.734 1 95.38 85 LEU B N 1
ATOM 1560 C CA . LEU B 1 85 ? -10.734 -18.516 -10.406 1 95.38 85 LEU B CA 1
ATOM 1561 C C . LEU B 1 85 ? -11.859 -18.094 -9.469 1 95.38 85 LEU B C 1
ATOM 1563 O O . LEU B 1 85 ? -13.016 -18.484 -9.664 1 95.38 85 LEU B O 1
ATOM 1567 N N . ARG B 1 86 ? -11.523 -17.281 -8.516 1 95.5 86 ARG B N 1
ATOM 1568 C CA . ARG B 1 86 ? -12.469 -16.969 -7.441 1 95.5 86 ARG B CA 1
ATOM 1569 C C . ARG B 1 86 ? -13.328 -15.766 -7.793 1 95.5 86 ARG B C 1
ATOM 1571 O O . ARG B 1 86 ? -14.484 -15.68 -7.379 1 95.5 86 ARG B O 1
ATOM 1578 N N . GLN B 1 87 ? -12.766 -14.75 -8.516 1 94.25 87 GLN B N 1
ATOM 1579 C CA . GLN B 1 87 ? -13.438 -13.469 -8.703 1 94.25 87 GLN B CA 1
ATOM 1580 C C . GLN B 1 87 ? -13.594 -13.141 -10.188 1 94.25 87 GLN B C 1
ATOM 1582 O O . GLN B 1 87 ? -14.172 -12.109 -10.547 1 94.25 87 GLN B O 1
ATOM 1587 N N . GLY B 1 88 ? -13.141 -13.938 -11.102 1 94.88 88 GLY B N 1
ATOM 1588 C CA . GLY B 1 88 ? -13.211 -13.664 -12.523 1 94.88 88 GLY B CA 1
ATOM 1589 C C . GLY B 1 88 ? -12.164 -12.672 -12.992 1 94.88 88 GLY B C 1
ATOM 1590 O O . GLY B 1 88 ? -12.258 -12.133 -14.102 1 94.88 88 GLY B O 1
ATOM 1591 N N . GLY B 1 89 ? -11.258 -12.266 -12.133 1 94.94 89 GLY B N 1
ATOM 1592 C CA . GLY B 1 89 ? -10.203 -11.32 -12.469 1 94.94 89 GLY B CA 1
ATOM 1593 C C . GLY B 1 89 ? -10.336 -10 -11.734 1 94.94 89 GLY B C 1
ATOM 1594 O O . GLY B 1 89 ? -11.188 -9.852 -10.852 1 94.94 89 GLY B O 1
ATOM 1595 N N . VAL B 1 90 ? -9.344 -9.117 -12.016 1 95.88 90 VAL B N 1
ATOM 1596 C CA . VAL B 1 90 ? -9.391 -7.793 -11.406 1 95.88 90 VAL B CA 1
ATOM 1597 C C . VAL B 1 90 ? -8.953 -6.746 -12.43 1 95.88 90 VAL B C 1
ATOM 1599 O O . VAL B 1 90 ? -8.203 -7.051 -13.367 1 95.88 90 VAL B O 1
ATOM 1602 N N . ARG B 1 91 ? -9.422 -5.559 -12.234 1 94.81 91 ARG B N 1
ATOM 1603 C CA . ARG B 1 91 ? -9.047 -4.449 -13.109 1 94.81 91 ARG B CA 1
ATOM 1604 C C . ARG B 1 91 ? -7.648 -3.943 -12.766 1 94.81 91 ARG B C 1
ATOM 1606 O O . ARG B 1 91 ? -6.914 -3.492 -13.648 1 94.81 91 ARG B O 1
ATOM 1613 N N . ASN B 1 92 ? -7.332 -3.928 -11.523 1 97.5 92 ASN B N 1
ATOM 1614 C CA . ASN B 1 92 ? -6.051 -3.414 -11.047 1 97.5 92 ASN B CA 1
ATOM 1615 C C . ASN B 1 92 ? -5.289 -4.465 -10.25 1 97.5 92 ASN B C 1
ATOM 1617 O O . ASN B 1 92 ? -5.391 -4.512 -9.023 1 97.5 92 ASN B O 1
ATOM 1621 N N . PHE B 1 93 ? -4.473 -5.219 -10.891 1 98.06 93 PHE B N 1
ATOM 1622 C CA . PHE B 1 93 ? -3.732 -6.293 -10.242 1 98.06 93 PHE B CA 1
ATOM 1623 C C . PHE B 1 93 ? -2.693 -5.734 -9.281 1 98.06 93 PHE B C 1
ATOM 1625 O O . PHE B 1 93 ? -2.496 -6.27 -8.188 1 98.06 93 PHE B O 1
ATOM 1632 N N . SER B 1 94 ? -1.973 -4.648 -9.633 1 98.62 94 SER B N 1
ATOM 1633 C CA . SER B 1 94 ? -0.992 -4.035 -8.742 1 98.62 94 SER B CA 1
ATOM 1634 C C . SER B 1 94 ? -1.636 -3.586 -7.434 1 98.62 94 SER B C 1
ATOM 1636 O O . SER B 1 94 ? -1.055 -3.758 -6.359 1 98.62 94 SER B O 1
ATOM 1638 N N . GLY B 1 95 ? -2.91 -3.014 -7.539 1 98.69 95 GLY B N 1
ATOM 1639 C CA . GLY B 1 95 ? -3.664 -2.658 -6.348 1 98.69 95 GLY B CA 1
ATOM 1640 C C . GLY B 1 95 ? -3.965 -3.846 -5.453 1 98.69 95 GLY B C 1
ATOM 1641 O O . GLY B 1 95 ? -3.824 -3.764 -4.234 1 98.69 95 GLY B O 1
ATOM 1642 N N . LEU B 1 96 ? -4.344 -4.934 -6.086 1 98.75 96 LEU B N 1
ATOM 1643 C CA . LEU B 1 96 ? -4.602 -6.152 -5.332 1 98.75 96 LEU B CA 1
ATOM 1644 C C . LEU B 1 96 ? -3.34 -6.625 -4.613 1 98.75 96 LEU B C 1
ATOM 1646 O O . LEU B 1 96 ? -3.383 -6.953 -3.426 1 98.75 96 LEU B O 1
ATOM 1650 N N . ILE B 1 97 ? -2.207 -6.605 -5.273 1 98.88 97 ILE B N 1
ATOM 1651 C CA . ILE B 1 97 ? -0.947 -7.055 -4.691 1 98.88 97 ILE B CA 1
ATOM 1652 C C . ILE B 1 97 ? -0.592 -6.18 -3.492 1 98.88 97 ILE B C 1
ATOM 1654 O O . ILE B 1 97 ? -0.166 -6.684 -2.451 1 98.88 97 ILE B O 1
ATOM 1658 N N . ARG B 1 98 ? -0.777 -4.879 -3.619 1 98.94 98 ARG B N 1
ATOM 1659 C CA . ARG B 1 98 ? -0.496 -3.965 -2.516 1 98.94 98 ARG B CA 1
ATOM 1660 C C . ARG B 1 98 ? -1.35 -4.297 -1.297 1 98.94 98 ARG B C 1
ATOM 1662 O O . ARG B 1 98 ? -0.841 -4.367 -0.176 1 98.94 98 ARG B O 1
ATOM 1669 N N . VAL B 1 99 ? -2.607 -4.559 -1.509 1 98.88 99 VAL B N 1
ATOM 1670 C CA . VAL B 1 99 ? -3.523 -4.836 -0.407 1 98.88 99 VAL B CA 1
ATOM 1671 C C . VAL B 1 99 ? -3.203 -6.195 0.205 1 98.88 99 VAL B C 1
ATOM 1673 O O . VAL B 1 99 ? -3.291 -6.371 1.423 1 98.88 99 VAL B O 1
ATOM 1676 N N . ILE B 1 100 ? -2.771 -7.207 -0.583 1 98.75 100 ILE B N 1
ATOM 1677 C CA . ILE B 1 100 ? -2.365 -8.508 -0.073 1 98.75 100 ILE B CA 1
ATOM 1678 C C . ILE B 1 100 ? -1.142 -8.352 0.828 1 98.75 100 ILE B C 1
ATOM 1680 O O . ILE B 1 100 ? -1.062 -8.977 1.89 1 98.75 100 ILE B O 1
ATOM 1684 N N . CYS B 1 101 ? -0.211 -7.484 0.417 1 98.69 101 CYS B N 1
ATOM 1685 C CA . CYS B 1 101 ? 0.962 -7.219 1.243 1 98.69 101 CYS B CA 1
ATOM 1686 C C . CYS B 1 101 ? 0.559 -6.613 2.584 1 98.69 101 CYS B C 1
ATOM 1688 O O . CYS B 1 101 ? 1.097 -6.992 3.627 1 98.69 101 CYS B O 1
ATOM 1690 N N . VAL B 1 102 ? -0.364 -5.699 2.584 1 98.56 102 VAL B N 1
ATOM 1691 C CA . VAL B 1 102 ? -0.855 -5.07 3.805 1 98.56 102 VAL B CA 1
ATOM 1692 C C . VAL B 1 102 ? -1.528 -6.113 4.691 1 98.56 102 VAL B C 1
ATOM 1694 O O . VAL B 1 102 ? -1.287 -6.16 5.902 1 98.56 102 VAL B O 1
ATOM 1697 N N . ALA B 1 103 ? -2.344 -6.973 4.094 1 97.62 103 ALA B N 1
ATOM 1698 C CA . ALA B 1 103 ? -3.023 -8.023 4.844 1 97.62 103 ALA B CA 1
ATOM 1699 C C . ALA B 1 103 ? -2.018 -8.969 5.492 1 97.62 103 ALA B C 1
ATOM 1701 O O . ALA B 1 103 ? -2.205 -9.398 6.633 1 97.62 103 ALA B O 1
ATOM 1702 N N . TRP B 1 104 ? -0.97 -9.289 4.766 1 96.75 104 TRP B N 1
ATOM 1703 C CA . TRP B 1 104 ? 0.091 -10.156 5.273 1 96.75 104 TRP B CA 1
ATOM 1704 C C . TRP B 1 104 ? 0.727 -9.562 6.523 1 96.75 104 TRP B C 1
ATOM 1706 O O . TRP B 1 104 ? 0.962 -10.273 7.508 1 96.75 104 TRP B O 1
ATOM 1716 N N . LEU B 1 105 ? 0.974 -8.25 6.566 1 95.94 105 LEU B N 1
ATOM 1717 C CA . LEU B 1 105 ? 1.607 -7.57 7.691 1 95.94 105 LEU B CA 1
ATOM 1718 C C . LEU B 1 105 ? 0.678 -7.535 8.898 1 95.94 105 LEU B C 1
ATOM 1720 O O . LEU B 1 105 ? 1.139 -7.527 10.039 1 95.94 105 LEU B O 1
ATOM 1724 N N . GLN B 1 106 ? -0.644 -7.465 8.656 1 93.19 106 GLN B N 1
ATOM 1725 C CA . GLN B 1 106 ? -1.612 -7.371 9.742 1 93.19 106 GLN B CA 1
ATOM 1726 C C . GLN B 1 106 ? -1.833 -8.727 10.406 1 93.19 106 GLN B C 1
ATOM 1728 O O . GLN B 1 106 ? -2.307 -8.805 11.539 1 93.19 106 GLN B O 1
ATOM 1733 N N . ASP B 1 107 ? -1.569 -9.836 9.719 1 88.94 107 ASP B N 1
ATOM 1734 C CA . ASP B 1 107 ? -1.69 -11.195 10.227 1 88.94 107 ASP B CA 1
ATOM 1735 C C . ASP B 1 107 ? -0.528 -12.062 9.758 1 88.94 107 ASP B C 1
ATOM 1737 O O . ASP B 1 107 ? -0.722 -12.992 8.969 1 88.94 107 ASP B O 1
ATOM 1741 N N . PRO B 1 108 ? 0.679 -11.734 10.227 1 81.12 108 PRO B N 1
ATOM 1742 C CA . PRO B 1 108 ? 1.844 -12.492 9.758 1 81.12 108 PRO B CA 1
ATOM 1743 C C . PRO B 1 108 ? 1.834 -13.945 10.227 1 81.12 108 PRO B C 1
ATOM 1745 O O . PRO B 1 108 ? 1.3 -14.242 11.297 1 81.12 108 PRO B O 1
ATOM 1748 N N . PRO B 1 109 ? 2.281 -14.711 9.266 1 78.69 109 PRO B N 1
ATOM 1749 C CA . PRO B 1 109 ? 2.328 -16.109 9.688 1 78.69 109 PRO B CA 1
ATOM 1750 C C . PRO B 1 109 ? 3.195 -16.328 10.922 1 78.69 109 PRO B C 1
ATOM 1752 O O . PRO B 1 109 ? 4.156 -15.586 11.148 1 78.69 109 PRO B O 1
ATOM 1755 N N . SER B 1 110 ? 2.592 -17.094 11.914 1 69.31 110 SER B N 1
ATOM 1756 C CA . SER B 1 110 ? 3.334 -17.453 13.125 1 69.31 110 SER B CA 1
ATOM 1757 C C . SER B 1 110 ? 4.668 -18.109 12.781 1 69.31 110 SER B C 1
ATOM 1759 O O . SER B 1 110 ? 4.762 -18.859 11.82 1 69.31 110 SER B O 1
ATOM 1761 N N . ALA B 1 111 ? 5.809 -17.297 12.922 1 54.25 111 ALA B N 1
ATOM 1762 C CA . ALA B 1 111 ? 7.086 -18 12.812 1 54.25 111 ALA B CA 1
ATOM 1763 C C . ALA B 1 111 ? 6.988 -19.406 13.398 1 54.25 111 ALA B C 1
ATOM 1765 O O . ALA B 1 111 ? 6.648 -19.562 14.57 1 54.25 111 ALA B O 1
ATOM 1766 N N . ARG B 1 112 ? 6.488 -20.297 12.648 1 40.31 112 ARG B N 1
ATOM 1767 C CA . ARG B 1 112 ? 6.719 -21.609 13.266 1 40.31 112 ARG B CA 1
ATOM 1768 C C . ARG B 1 112 ? 8.203 -21.844 13.5 1 40.31 112 ARG B C 1
ATOM 1770 O O . ARG B 1 112 ? 9.047 -21.375 12.742 1 40.31 112 ARG B O 1
#

Solvent-accessible surface area (backbone atoms only — not comparable to full-atom values): 13324 Å² total; per-residue (Å²): 137,81,75,71,73,72,70,73,71,62,89,63,62,48,54,41,62,57,86,79,92,54,76,69,73,76,45,94,82,59,65,70,68,38,44,40,75,42,75,44,81,36,57,47,94,88,37,82,38,80,46,70,42,37,39,48,56,55,54,47,42,48,51,55,12,56,74,37,49,24,28,50,53,22,52,52,29,49,50,53,53,49,41,35,74,74,63,73,47,72,94,51,61,63,52,45,51,54,43,36,51,52,51,39,65,77,58,55,77,73,83,120,136,82,77,73,73,74,72,75,74,65,87,65,62,48,52,41,63,58,86,81,93,53,76,68,72,79,44,92,82,60,63,68,69,38,43,40,75,43,76,44,80,36,57,47,94,88,38,82,39,80,46,70,42,36,38,50,56,55,54,47,41,48,51,53,12,56,74,39,50,23,28,50,52,21,50,52,30,50,49,54,52,48,40,34,73,76,63,72,47,74,94,52,60,63,50,44,52,53,44,38,51,53,51,40,65,76,58,56,76,74,84,120

Secondary structure (DSSP, 8-state):
-------------TTS--SSS---SS-TT--GGGG-EEEEEEEETTEEEEEEEEHHHHHHHHHHHHHTTS-HHHHHHHHHHHHHHHHS--S-HHHHHHHHHHHHHHS-----/------------GGGSPPSSS---SS-TT--GGGG-EEEEEEEETTEEEEEEEEHHHHHHHHHHHHHTTS-HHHHHHHHHHHHHHHHS--S-HHHHHHHHHHHHHHS-----

InterPro domains:
  IPR027373 Ribbon-helix-helix domain [PF13467] (37-105)
  IPR038268 Ribbon-helix-helix domain superfamily [G3DSA:1.10.3990.20] (31-112)

Sequence (224 aa):
MWRMMQANKRMAGQGNWPGKQCIDPFKADFDMLQTQPVSRSVRLNGFSTCLRLEAVYWGILERIAAANRCSVSAVLSYVDREVHLRQGGVRNFSGLIRVICVAWLQDPPSARMWRMMQANKRMAGQGNWPGKQCIDPFKADFDMLQTQPVSRSVRLNGFSTCLRLEAVYWGILERIAAANRCSVSAVLSYVDREVHLRQGGVRNFSGLIRVICVAWLQDPPSAR

Foldseek 3Di:
DPPPPVPPPPVPDVPPADDPPDDDPCDPPDDCQQQDWDWDWAAEPRDTDIDIDGNVLVVLLVVVQVVVVHDSNVVLNVVQVVCCVPPVGDPDSNVVSVVVSVVCVVPPDDPD/DPPPPVPPPPPPPVVDADDPPDDDPCDPPDDCQQQDWDWDWAAEPNDTDIDIDGNVLVVLLVVVCVVVVHDSNVVLNVVQVVCCVPPVGDPDSNVVSVVVSVVCVVPPDDPD